Protein AF-A0A412WBT3-F1 (afdb_monomer_lite)

Organism: NCBI:txid28118

Secondary structure (DSSP, 8-state):
----HHHHHHHHHHHHHHHH-TT----HHHHHHHHHHH--HHHHHHHHHHHHHHHHHHHHHHHSS--SHHHHHHHHHHHHTTSS-HHHHHHHHHHHHHHHHTTTTT-HHHHHHHHHHHHHHHHHHS-TTSSS-S-SSGGG--SGGGS-HHHHHHHHHHSTTT-GGG--HHHHHHHHHHIIIIIHHHHTSSSPPP--------------PPPPGGGGHHHHSHHHHHHHHHHHHHHHHHHHHTT-SEEEEEEEEETTEEEEEEEEEETTEEEE--GGGHHHHHHHHHHHHHHHHHHHHHSGGG---SEEEEEEETT--EEEEEESS---HHHHHH--HHHHHHHHHHS---GGG--HHHHHHHHHTT---

InterPro domains:
  IPR025675 Immunity protein Imm5 [PF14423] (11-185)
  IPR036170 Immunity protein YezG-like superfamily [SSF160424] (229-365)

pLDDT: mean 89.28, std 10.77, range [38.59, 98.19]

Radius of gyration: 26.4 Å; chains: 1; bounding box: 68×40×77 Å

Foldseek 3Di:
DPCDPQLVVLLVVQLVCLVPDPLSARWLVSVVSNCVVVPQLLLVLLLLLVLLQVLVVLLCVLQPLDDLLLVLSVVLNCVSVVNDDLVVSLVSLVVQLVQLVLCCVLDVLNSLSSNSSSLSSCSSSDDPVQQRDPDPTPVVDPDLSSDHSLVSSLCSQQVCRVPVVSGDSVRSNVSSNCSSPPSSVVSPDPDDDDHPDRPPPPPPPFQDFDDDPLFCCCPVPPVSVVLVVVLLVLVLCVCVVVVFQKKKWKWFDFQHDIDIWIWTDDDNDTDTPDDVCVVVRVVNNVSVVVSQVVSCVVPLQLWGFRMWMWMQGNVSDIDIDTHRADCDPVNVVPDHLVSNLNSCVVRPHDPSNHGPVNVSSCVSVVHDD

Structure (mmCIF, N/CA/C/O backbone):
data_AF-A0A412WBT3-F1
#
_entry.id   AF-A0A412WBT3-F1
#
loop_
_atom_site.group_PDB
_atom_site.id
_atom_site.type_symbol
_atom_site.label_atom_id
_atom_site.label_alt_id
_atom_site.label_comp_id
_atom_site.label_asym_id
_atom_site.label_entity_id
_atom_site.label_seq_id
_atom_site.pdbx_PDB_ins_code
_atom_site.Cartn_x
_atom_site.Cartn_y
_atom_site.Cartn_z
_atom_site.occupancy
_atom_site.B_iso_or_equiv
_atom_site.auth_seq_id
_atom_site.auth_comp_id
_atom_site.auth_asym_id
_atom_site.auth_atom_id
_atom_site.pdbx_PDB_model_num
ATOM 1 N N . MET A 1 1 ? -4.785 -10.253 35.0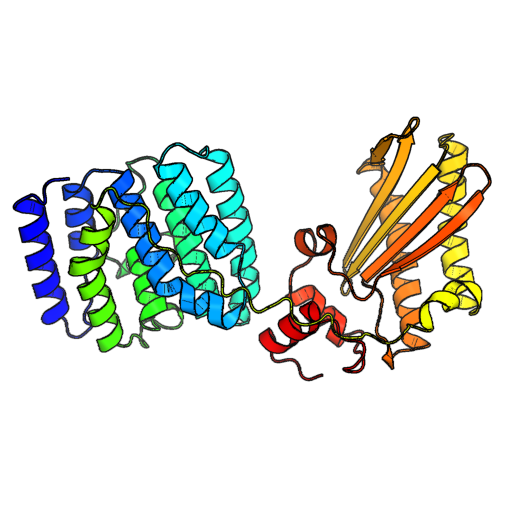36 1.00 51.06 1 MET A N 1
ATOM 2 C CA . MET A 1 1 ? -5.363 -9.089 35.744 1.00 51.06 1 MET A CA 1
ATOM 3 C C . MET A 1 1 ? -6.647 -9.510 36.468 1.00 51.06 1 MET A C 1
ATOM 5 O O . MET A 1 1 ? -7.425 -10.251 35.878 1.00 51.06 1 MET A O 1
ATOM 9 N N . LYS A 1 2 ? -6.876 -9.134 37.737 1.00 51.16 2 LYS A N 1
ATOM 10 C CA . LYS A 1 2 ? -8.198 -9.329 38.373 1.00 51.16 2 LYS A CA 1
ATOM 11 C C . LYS A 1 2 ? -9.086 -8.171 37.926 1.00 51.16 2 LYS A C 1
ATOM 13 O O . LYS A 1 2 ? -8.732 -7.034 38.210 1.00 51.16 2 LYS A O 1
ATOM 18 N N . TYR A 1 3 ? -10.204 -8.455 37.258 1.00 63.09 3 TYR A N 1
ATOM 19 C CA . TYR A 1 3 ? -11.282 -7.481 37.059 1.00 63.09 3 TYR A CA 1
ATOM 20 C C . TYR A 1 3 ? -11.620 -6.869 38.422 1.00 63.09 3 TYR A C 1
ATOM 22 O O . TYR A 1 3 ? -12.124 -7.564 39.307 1.00 63.09 3 TYR A O 1
ATOM 30 N N . THR A 1 4 ? -11.248 -5.610 38.633 1.00 77.50 4 THR A N 1
ATOM 31 C CA . THR A 1 4 ? -11.534 -4.919 39.888 1.00 77.50 4 THR A CA 1
ATOM 32 C C . THR A 1 4 ? -13.014 -4.545 39.917 1.00 77.50 4 THR A C 1
ATOM 34 O O . THR A 1 4 ? -13.662 -4.397 38.872 1.00 77.50 4 THR A O 1
ATOM 37 N N . GLU A 1 5 ? -13.576 -4.389 41.116 1.00 83.75 5 GLU A N 1
ATOM 38 C CA . GLU A 1 5 ? -14.938 -3.859 41.270 1.00 83.75 5 GLU A CA 1
ATOM 39 C C . GLU A 1 5 ? -15.074 -2.494 40.576 1.00 83.75 5 GLU A C 1
ATOM 41 O O . GLU A 1 5 ? -16.100 -2.219 39.958 1.00 83.75 5 GLU A O 1
ATOM 46 N N . THR A 1 6 ? -14.005 -1.688 40.576 1.00 89.75 6 THR A N 1
ATOM 47 C CA . THR A 1 6 ? -13.929 -0.399 39.877 1.00 89.75 6 THR A CA 1
ATOM 48 C C . THR A 1 6 ? -14.118 -0.537 38.366 1.00 89.75 6 THR A C 1
ATOM 50 O O . THR A 1 6 ? -15.011 0.104 37.818 1.00 89.75 6 THR A O 1
ATOM 53 N N . ILE A 1 7 ? -13.341 -1.397 37.690 1.00 91.00 7 ILE A N 1
ATOM 54 C CA . ILE A 1 7 ? -13.470 -1.613 36.235 1.00 91.00 7 ILE A CA 1
ATOM 55 C C . ILE A 1 7 ? -14.873 -2.136 35.899 1.00 91.00 7 ILE A C 1
ATOM 57 O O . ILE A 1 7 ? -15.512 -1.656 34.967 1.00 91.00 7 ILE A O 1
ATOM 61 N N . SER A 1 8 ? -15.392 -3.072 36.699 1.00 91.81 8 SER A N 1
ATOM 62 C CA . SER A 1 8 ? -16.731 -3.647 36.498 1.00 91.81 8 SER A CA 1
ATOM 63 C C . SER A 1 8 ? -17.845 -2.601 36.648 1.00 91.81 8 SER A C 1
ATOM 65 O O . SER A 1 8 ? -18.815 -2.602 35.886 1.00 91.81 8 SER A O 1
ATOM 67 N N . SER A 1 9 ? -17.695 -1.687 37.610 1.00 95.31 9 SER A N 1
ATOM 68 C CA . SER A 1 9 ? -18.607 -0.562 37.831 1.00 95.31 9 SER A CA 1
ATOM 69 C C . SER A 1 9 ? -18.577 0.427 36.662 1.00 95.31 9 SER A C 1
ATOM 71 O O . SER A 1 9 ? -19.630 0.800 36.145 1.00 95.31 9 SER A O 1
ATOM 73 N N . LEU A 1 10 ? -17.382 0.790 36.180 1.00 96.50 10 LEU A N 1
ATOM 74 C CA . LEU A 1 10 ? -17.215 1.680 35.026 1.00 96.50 10 LEU A CA 1
ATOM 75 C C . LEU A 1 10 ? -17.777 1.067 33.738 1.00 96.50 10 LEU A C 1
ATOM 77 O O . LEU A 1 10 ? -18.489 1.749 33.006 1.00 96.50 10 LEU A O 1
ATOM 81 N N . ILE A 1 11 ? -17.547 -0.227 33.501 1.00 95.81 11 ILE A N 1
ATOM 82 C CA . ILE A 1 11 ? -18.142 -0.955 32.372 1.00 95.81 11 ILE A CA 1
ATOM 83 C C . ILE A 1 11 ? -19.669 -0.947 32.468 1.00 95.81 11 ILE A C 1
ATOM 85 O O . ILE A 1 11 ? -20.342 -0.651 31.486 1.00 95.81 11 ILE A O 1
ATOM 89 N N . SER A 1 12 ? -20.231 -1.208 33.650 1.00 96.38 12 SER A N 1
ATOM 90 C CA . SER A 1 12 ? -21.687 -1.174 33.852 1.00 96.38 12 SER A CA 1
ATOM 91 C C . SER A 1 12 ? -22.263 0.221 33.599 1.00 96.38 12 SER A C 1
ATOM 93 O O . SER A 1 12 ? -23.324 0.350 32.987 1.00 96.38 12 SER A O 1
ATOM 95 N N . LYS A 1 13 ? -21.548 1.273 34.022 1.00 96.94 13 LYS A N 1
ATOM 96 C CA . LYS A 1 13 ? -21.898 2.665 33.724 1.00 96.94 13 LYS A CA 1
ATOM 97 C C . LYS A 1 13 ? -21.865 2.934 32.215 1.00 96.94 13 LYS A C 1
ATOM 99 O O . LYS A 1 13 ? -22.805 3.535 31.708 1.00 96.94 13 LYS A O 1
ATOM 104 N N . GLY A 1 14 ? -20.850 2.438 31.507 1.00 96.69 14 GLY A N 1
ATOM 105 C CA . GLY A 1 14 ? -20.708 2.627 30.059 1.00 96.69 14 GLY A CA 1
ATOM 106 C C . GLY A 1 14 ? -21.766 1.889 29.261 1.00 96.69 14 GLY A C 1
ATOM 107 O O . GLY A 1 14 ? -22.347 2.452 28.342 1.00 96.69 14 GLY A O 1
ATOM 108 N N . LEU A 1 15 ? -22.105 0.666 29.669 1.00 96.81 15 LEU A N 1
ATOM 109 C CA . LEU A 1 15 ? -23.205 -0.081 29.065 1.00 96.81 15 LEU A CA 1
ATOM 110 C C . LEU A 1 15 ? -24.527 0.656 29.270 1.00 96.81 15 LEU A C 1
ATOM 112 O O . LEU A 1 15 ? -25.357 0.692 28.368 1.00 96.81 15 LEU A O 1
ATOM 116 N N . ASN A 1 16 ? -24.736 1.252 30.443 1.00 96.44 16 ASN A N 1
ATOM 117 C CA . ASN A 1 16 ? -25.927 2.049 30.701 1.00 96.44 16 ASN A CA 1
ATOM 118 C C . ASN A 1 16 ? -25.986 3.284 29.781 1.00 96.44 16 ASN A C 1
ATOM 120 O O . ASN A 1 16 ? -27.012 3.509 29.145 1.00 96.44 16 ASN A O 1
ATOM 124 N N . GLU A 1 17 ? -24.880 4.021 29.658 1.00 95.88 17 GLU A N 1
ATOM 125 C CA . GLU A 1 17 ? -24.747 5.190 28.777 1.00 95.88 17 GLU A CA 1
ATOM 126 C C . GLU A 1 17 ? -25.030 4.842 27.312 1.00 95.88 17 GLU A C 1
ATOM 128 O O . GLU A 1 17 ? -25.949 5.395 26.713 1.00 95.88 17 GLU A O 1
ATOM 133 N N . VAL A 1 18 ? -24.334 3.842 26.770 1.00 95.56 18 VAL A N 1
ATOM 134 C CA . VAL A 1 18 ? -24.502 3.374 25.386 1.00 95.56 18 VAL A CA 1
ATOM 135 C C . VAL A 1 18 ? -25.933 2.902 25.122 1.00 95.56 18 VAL A C 1
ATOM 137 O O . VAL A 1 18 ? -26.485 3.126 24.048 1.00 95.56 18 VAL A O 1
ATOM 140 N N . ASN A 1 19 ? -26.570 2.234 26.088 1.00 91.88 19 ASN A N 1
ATOM 141 C CA . ASN A 1 19 ? -27.903 1.681 25.873 1.00 91.88 19 ASN A CA 1
ATOM 142 C C . ASN A 1 19 ? -29.037 2.710 25.949 1.00 91.88 19 ASN A C 1
ATOM 144 O O . ASN A 1 19 ? -30.086 2.437 25.360 1.00 91.88 19 ASN A O 1
ATOM 148 N N . HIS A 1 20 ? -28.818 3.848 26.614 1.00 91.69 20 HIS A N 1
ATOM 149 C CA . HIS A 1 20 ? -29.789 4.943 26.747 1.00 91.69 20 HIS A CA 1
ATOM 150 C C . HIS A 1 20 ? -29.434 6.187 25.919 1.00 91.69 20 HIS A C 1
ATOM 152 O O . HIS A 1 20 ? -30.215 7.133 25.897 1.00 91.69 20 HIS A O 1
ATOM 158 N N . SER A 1 21 ? -28.278 6.196 25.254 1.00 88.25 21 SER A N 1
ATOM 159 C CA . SER A 1 21 ? -27.905 7.202 24.261 1.00 88.25 21 SER A CA 1
ATOM 160 C C . SER A 1 21 ? -28.650 6.951 22.951 1.00 88.25 21 SER A C 1
ATOM 162 O O . SER A 1 21 ? -28.635 5.825 22.447 1.00 88.25 21 SER A O 1
ATOM 164 N N . ASP A 1 22 ? -29.244 7.999 22.375 1.00 84.94 22 ASP A N 1
ATOM 165 C CA . ASP A 1 22 ? -29.910 7.926 21.067 1.00 84.94 22 ASP A CA 1
ATOM 166 C C . ASP A 1 22 ? -28.931 7.486 19.966 1.00 84.94 22 ASP A C 1
ATOM 168 O O . ASP A 1 22 ? -29.283 6.666 19.125 1.00 84.94 22 ASP A O 1
ATOM 172 N N . LYS A 1 23 ? -27.672 7.945 20.043 1.00 86.69 23 LYS A N 1
ATOM 173 C CA . LYS A 1 23 ? -26.601 7.608 19.088 1.00 86.69 23 LYS A CA 1
ATOM 174 C C . LYS A 1 23 ? -25.804 6.352 19.453 1.00 86.69 23 LYS A C 1
ATOM 176 O O . LYS A 1 23 ? -24.868 5.981 18.749 1.00 86.69 23 LYS A O 1
ATOM 181 N N . GLY A 1 24 ? -26.085 5.729 20.601 1.00 88.69 24 GLY A N 1
ATOM 182 C CA . GLY A 1 24 ? -25.332 4.566 21.082 1.00 88.69 24 GLY A CA 1
ATOM 183 C C . GLY A 1 24 ? -23.847 4.827 21.377 1.00 88.69 24 GLY A C 1
ATOM 184 O O . GLY A 1 24 ? -23.056 3.889 21.343 1.00 88.69 24 GLY A O 1
ATOM 185 N N . HIS A 1 25 ? -23.458 6.080 21.625 1.00 92.31 25 HIS A N 1
ATOM 186 C CA . HIS A 1 25 ? -22.065 6.500 21.808 1.00 92.31 25 HIS A CA 1
ATOM 187 C C . HIS A 1 25 ? -21.561 6.276 23.247 1.00 92.31 25 HIS A C 1
ATOM 189 O O . HIS A 1 25 ? -22.334 6.376 24.202 1.00 92.31 25 HIS A O 1
ATOM 195 N N . LEU A 1 26 ? -20.261 5.991 23.388 1.00 95.25 26 LEU A N 1
ATOM 196 C CA . LEU A 1 26 ? -19.549 5.915 24.664 1.00 95.25 26 LEU A CA 1
ATOM 197 C C . LEU A 1 26 ? -18.584 7.099 24.792 1.00 95.25 26 LEU A C 1
ATOM 199 O O . LEU A 1 26 ? -17.586 7.164 24.075 1.00 95.25 26 LEU A O 1
ATOM 203 N N . SER A 1 27 ? -18.851 7.988 25.742 1.00 92.88 27 SER A N 1
ATOM 204 C CA . SER A 1 27 ? -18.116 9.243 25.890 1.00 92.88 27 SER A CA 1
ATOM 205 C C . SER A 1 27 ? -16.632 9.072 26.233 1.00 92.88 27 SER A C 1
ATOM 207 O O . SER A 1 27 ? -16.232 8.191 27.006 1.00 92.88 27 SER A O 1
ATOM 209 N N . LEU A 1 28 ? -15.812 9.982 25.703 1.00 91.12 28 LEU A N 1
ATOM 210 C CA . LEU A 1 28 ? -14.381 10.096 25.994 1.00 91.12 28 LEU A CA 1
ATOM 211 C C . LEU A 1 28 ? -14.034 10.061 27.498 1.00 91.12 28 LEU A C 1
ATOM 213 O O . LEU A 1 28 ? -13.174 9.255 27.874 1.00 91.12 28 LEU A O 1
ATOM 217 N N . PRO A 1 29 ? -14.713 10.805 28.404 1.00 91.19 29 PRO A N 1
ATOM 218 C CA . PRO A 1 29 ? -14.411 10.747 29.836 1.00 91.19 29 PRO A CA 1
ATOM 219 C C . PRO A 1 29 ? -14.570 9.347 30.431 1.00 91.19 29 PRO A C 1
ATOM 221 O O . PRO A 1 29 ? -13.789 8.939 31.293 1.00 91.19 29 PRO A O 1
ATOM 224 N N . LEU A 1 30 ? -15.569 8.582 29.979 1.00 93.56 30 LEU A N 1
ATOM 225 C CA . LEU A 1 30 ? -15.789 7.240 30.498 1.00 93.56 30 LEU A CA 1
ATOM 226 C C . LEU A 1 30 ? -14.788 6.235 29.926 1.00 93.56 30 LEU A C 1
ATOM 228 O O . LEU A 1 30 ? -14.306 5.377 30.667 1.00 93.56 30 LEU A O 1
ATOM 232 N N . ARG A 1 31 ? -14.420 6.374 28.647 1.00 93.69 31 ARG A N 1
ATOM 233 C CA . ARG A 1 31 ? -13.350 5.577 28.025 1.00 93.69 31 ARG A CA 1
ATOM 234 C C . ARG A 1 31 ? -12.028 5.784 28.758 1.00 93.69 31 ARG A C 1
ATOM 236 O O . ARG A 1 31 ? -11.413 4.804 29.177 1.00 93.69 31 ARG A O 1
ATOM 243 N N . ARG A 1 32 ? -11.664 7.034 29.049 1.00 89.31 32 ARG A N 1
ATOM 244 C CA . ARG A 1 32 ? -10.474 7.374 29.844 1.00 89.31 32 ARG A CA 1
ATOM 245 C C . ARG A 1 32 ? -10.520 6.805 31.251 1.00 89.31 32 ARG A C 1
ATOM 247 O O . ARG A 1 32 ? -9.563 6.163 31.667 1.00 89.31 32 ARG A O 1
ATOM 254 N N . ALA A 1 33 ? -11.636 6.971 31.961 1.00 91.88 33 ALA A N 1
ATOM 255 C CA . ALA A 1 33 ? -11.779 6.429 33.310 1.00 91.88 33 ALA A CA 1
ATOM 256 C C . ALA A 1 33 ? -11.575 4.903 33.340 1.00 91.88 33 ALA A C 1
ATOM 258 O O . ALA A 1 33 ? -10.981 4.375 34.280 1.00 91.88 33 ALA A O 1
ATOM 259 N N . ILE A 1 34 ? -12.038 4.188 32.307 1.00 93.25 34 ILE A N 1
ATOM 260 C CA . ILE A 1 34 ? -11.815 2.745 32.161 1.00 93.25 34 ILE A CA 1
ATOM 261 C C . ILE A 1 34 ? -10.326 2.440 31.950 1.00 93.25 34 ILE A C 1
ATOM 263 O O . ILE A 1 34 ? -9.785 1.602 32.670 1.00 93.25 34 ILE A O 1
ATOM 267 N N . LEU A 1 35 ? -9.657 3.113 31.007 1.00 91.81 35 LEU A N 1
ATOM 268 C CA . LEU A 1 35 ? -8.234 2.886 30.715 1.00 91.81 35 LEU A CA 1
ATOM 269 C C . LEU A 1 35 ? -7.339 3.230 31.920 1.00 91.81 35 LEU A C 1
ATOM 271 O O . LEU A 1 35 ? -6.469 2.442 32.285 1.00 91.81 35 LEU A O 1
ATOM 275 N N . GLN A 1 36 ? -7.626 4.334 32.614 1.00 90.12 36 GLN A N 1
ATOM 276 C CA . GLN A 1 36 ? -6.966 4.725 33.866 1.00 90.12 36 GLN A CA 1
ATOM 277 C C . GLN A 1 36 ? -7.193 3.709 34.992 1.00 90.12 36 GLN A C 1
ATOM 279 O O . GLN A 1 36 ? -6.308 3.482 35.809 1.00 90.12 36 GLN A O 1
ATOM 284 N N . ALA A 1 37 ? -8.371 3.084 35.064 1.00 91.88 37 ALA A N 1
ATOM 285 C CA . ALA A 1 37 ? -8.633 2.034 36.047 1.00 91.88 37 ALA A CA 1
ATOM 286 C C . ALA A 1 37 ? -7.925 0.709 35.707 1.00 91.88 37 ALA A C 1
ATOM 288 O O . ALA A 1 37 ? -7.667 -0.085 36.614 1.00 91.88 37 ALA A O 1
ATOM 289 N N . ILE A 1 38 ? -7.636 0.460 34.425 1.00 91.25 38 ILE A N 1
ATOM 290 C CA . ILE A 1 38 ? -6.848 -0.688 33.955 1.00 91.25 38 ILE A CA 1
ATOM 291 C C . ILE A 1 38 ? -5.368 -0.490 34.297 1.00 91.25 38 ILE A C 1
ATOM 293 O O . ILE A 1 38 ? -4.780 -1.385 34.899 1.00 91.25 38 ILE A O 1
ATOM 297 N N . ASN A 1 39 ? -4.802 0.676 33.960 1.00 88.75 39 ASN A N 1
ATOM 298 C CA . ASN A 1 39 ? -3.427 1.086 34.276 1.00 88.75 39 ASN A CA 1
ATOM 299 C C . ASN A 1 39 ? -2.358 0.005 34.004 1.00 88.75 39 ASN A C 1
ATOM 301 O O . ASN A 1 39 ? -1.473 -0.239 34.826 1.00 88.75 39 ASN A O 1
ATOM 305 N N . ASP A 1 40 ? -2.484 -0.682 32.870 1.00 89.75 40 ASP A N 1
ATOM 306 C CA . ASP A 1 40 ? -1.566 -1.724 32.412 1.00 89.75 40 ASP A CA 1
ATOM 307 C C . ASP A 1 40 ? -1.301 -1.495 30.912 1.00 89.75 40 ASP A C 1
ATOM 309 O O . ASP A 1 40 ? -2.200 -1.752 30.100 1.00 89.75 40 ASP A O 1
ATOM 313 N N . PRO A 1 41 ? -0.103 -1.005 30.526 1.00 89.25 41 PRO A N 1
ATOM 314 C CA . PRO A 1 41 ? 0.218 -0.675 29.136 1.00 89.25 41 PRO A CA 1
ATOM 315 C C . PRO A 1 41 ? 0.042 -1.847 28.166 1.00 89.25 41 PRO A C 1
ATOM 317 O O . PRO A 1 41 ? -0.408 -1.655 27.037 1.00 89.25 41 PRO A O 1
ATOM 320 N N . LEU A 1 42 ? 0.323 -3.080 28.606 1.00 91.25 42 LEU A N 1
ATOM 321 C CA . LEU A 1 42 ? 0.122 -4.272 27.781 1.00 91.25 42 LEU A CA 1
ATOM 322 C C . LEU A 1 42 ? -1.366 -4.479 27.482 1.00 91.25 42 LEU A C 1
ATOM 324 O O . LEU A 1 42 ? -1.736 -4.795 26.351 1.00 91.25 42 LEU A O 1
ATOM 328 N N . VAL A 1 43 ? -2.229 -4.312 28.486 1.00 92.38 43 VAL A N 1
ATOM 329 C CA . VAL A 1 43 ? -3.679 -4.480 28.318 1.00 92.38 43 VAL A CA 1
ATOM 330 C C . VAL A 1 43 ? -4.265 -3.346 27.484 1.00 92.38 43 VAL A C 1
ATOM 332 O O . VAL A 1 43 ? -5.063 -3.616 26.590 1.00 92.38 43 VAL A O 1
ATOM 335 N N . ILE A 1 44 ? -3.847 -2.103 27.726 1.00 92.44 44 ILE A N 1
ATOM 336 C CA . ILE A 1 44 ? -4.289 -0.932 26.957 1.00 92.44 44 ILE A CA 1
ATOM 337 C C . ILE A 1 44 ? -3.887 -1.080 25.484 1.00 92.44 44 ILE A C 1
ATOM 339 O O . ILE A 1 44 ? -4.750 -1.021 24.611 1.00 92.44 44 ILE A O 1
ATOM 343 N N . GLY A 1 45 ? -2.625 -1.408 25.193 1.00 93.06 45 GLY A N 1
ATOM 344 C CA . GLY A 1 45 ? -2.178 -1.643 23.818 1.00 93.06 45 GLY A CA 1
ATOM 345 C C . GLY A 1 45 ? -2.911 -2.809 23.142 1.00 93.06 45 GLY A C 1
ATOM 346 O O . GLY A 1 45 ? -3.237 -2.751 21.957 1.00 93.06 45 GLY A O 1
ATOM 347 N N . ARG A 1 46 ? -3.261 -3.863 23.892 1.00 94.62 46 ARG A N 1
ATOM 348 C CA . ARG A 1 46 ? -4.086 -4.969 23.375 1.00 94.62 46 ARG A CA 1
ATOM 349 C C . ARG A 1 46 ? -5.525 -4.559 23.069 1.00 94.62 46 ARG A C 1
ATOM 351 O O . ARG A 1 46 ? -6.098 -5.109 22.130 1.00 94.62 46 ARG A O 1
ATOM 358 N N . ILE A 1 47 ? -6.102 -3.611 23.809 1.00 95.62 47 ILE A N 1
ATOM 359 C CA . ILE A 1 47 ? -7.401 -3.012 23.468 1.00 95.62 47 ILE A CA 1
ATOM 360 C C . ILE A 1 47 ? -7.293 -2.295 22.116 1.00 95.62 47 ILE A C 1
ATOM 362 O O . ILE A 1 47 ? -8.106 -2.573 21.234 1.00 95.62 47 ILE A O 1
ATOM 366 N N . SER A 1 48 ? -6.259 -1.473 21.904 1.00 95.88 48 SER A N 1
ATOM 367 C CA . SER A 1 48 ? -6.029 -0.799 20.615 1.00 95.88 48 SER A CA 1
ATOM 368 C C . SER A 1 48 ? -5.854 -1.803 19.463 1.00 95.88 48 SER A C 1
ATOM 370 O O . SER A 1 48 ? -6.492 -1.670 18.418 1.00 95.88 48 SER A O 1
ATOM 372 N N . ILE A 1 49 ? -5.096 -2.889 19.671 1.00 96.75 49 ILE A N 1
ATOM 373 C CA . ILE A 1 49 ? -4.958 -3.978 18.684 1.00 96.75 49 ILE A CA 1
ATOM 374 C C . ILE A 1 49 ? -6.308 -4.633 18.360 1.00 96.75 49 ILE A C 1
ATOM 376 O O . ILE A 1 49 ? -6.594 -4.923 17.198 1.00 96.75 49 ILE A O 1
ATOM 380 N N . LEU A 1 50 ? -7.143 -4.900 19.364 1.00 97.44 50 LEU A N 1
ATOM 381 C CA . LEU A 1 50 ? -8.457 -5.509 19.153 1.00 97.44 50 LEU A CA 1
ATOM 382 C C . LEU A 1 50 ? -9.398 -4.576 18.386 1.00 97.44 50 LEU A C 1
ATOM 384 O O . LEU A 1 50 ? -10.142 -5.053 17.528 1.00 97.44 50 LEU A O 1
ATOM 388 N N . CYS A 1 51 ? -9.340 -3.268 18.641 1.00 97.94 51 CYS A N 1
ATOM 389 C CA . CYS A 1 51 ? -10.049 -2.262 17.852 1.00 97.94 51 CYS A CA 1
ATOM 390 C C . CYS A 1 51 ? -9.597 -2.286 16.382 1.00 97.94 51 CYS A C 1
ATOM 392 O O . CYS A 1 51 ? -10.446 -2.365 15.494 1.00 97.94 51 CYS A O 1
ATOM 394 N N . ALA A 1 52 ? -8.287 -2.349 16.113 1.00 97.94 52 ALA A N 1
ATOM 395 C CA . ALA A 1 52 ? -7.761 -2.519 14.756 1.00 97.94 52 ALA A CA 1
ATOM 396 C C . ALA A 1 52 ? -8.240 -3.825 14.100 1.00 97.94 52 ALA A C 1
ATOM 398 O O . ALA A 1 52 ? -8.704 -3.825 12.962 1.00 97.94 52 ALA A O 1
ATOM 399 N N . LEU A 1 53 ? -8.222 -4.945 14.829 1.00 97.31 53 LEU A N 1
ATOM 400 C CA . LEU A 1 53 ? -8.716 -6.233 14.332 1.00 97.31 53 LEU A CA 1
ATOM 401 C C . LEU A 1 53 ? -10.225 -6.237 14.049 1.00 97.31 53 LEU A C 1
ATOM 403 O O . LEU A 1 53 ? -10.665 -6.952 13.148 1.00 97.31 53 LEU A O 1
ATOM 407 N N . LYS A 1 54 ? -11.021 -5.455 14.789 1.00 97.50 54 LYS A N 1
ATOM 408 C CA . LYS A 1 54 ? -12.473 -5.337 14.582 1.00 97.50 54 LYS A CA 1
ATOM 409 C C . LYS A 1 54 ? -12.803 -4.707 13.227 1.00 97.50 54 LYS A C 1
ATOM 411 O O . LYS A 1 54 ? -13.780 -5.124 12.606 1.00 97.50 54 LYS A O 1
ATOM 416 N N . VAL A 1 55 ? -11.992 -3.753 12.765 1.00 97.38 55 VAL A N 1
ATOM 417 C CA . VAL A 1 55 ? -12.195 -3.045 11.486 1.00 97.38 55 VAL A CA 1
ATOM 418 C C . VAL A 1 55 ? -11.318 -3.560 10.342 1.00 97.38 55 VAL A C 1
ATOM 420 O O . VAL A 1 55 ? -11.648 -3.333 9.182 1.00 97.38 55 VAL A O 1
ATOM 423 N N . TYR A 1 56 ? -10.272 -4.339 10.634 1.00 96.31 56 TYR A N 1
ATOM 424 C CA . TYR A 1 56 ? -9.388 -4.956 9.638 1.00 96.31 56 TYR A CA 1
ATOM 425 C C . TYR A 1 56 ? -10.102 -5.667 8.469 1.00 96.31 56 TYR A C 1
ATOM 427 O O . TYR A 1 56 ? -9.624 -5.555 7.338 1.00 96.31 56 TYR A O 1
ATOM 435 N N . PRO A 1 57 ? -11.238 -6.377 8.658 1.00 94.12 57 PRO A N 1
ATOM 436 C CA . PRO A 1 57 ? -11.955 -6.983 7.538 1.00 94.12 57 PRO A CA 1
ATOM 437 C C . PRO A 1 57 ? -12.346 -5.996 6.432 1.00 94.12 57 PRO A C 1
ATOM 439 O O . PRO A 1 57 ? -12.350 -6.399 5.275 1.00 94.12 57 PRO A O 1
ATOM 442 N N . ILE A 1 58 ? -12.612 -4.726 6.764 1.00 93.25 58 ILE A N 1
ATOM 443 C CA . ILE A 1 58 ? -12.938 -3.670 5.791 1.00 93.25 58 ILE A CA 1
ATOM 444 C C . ILE A 1 58 ? -11.727 -3.408 4.887 1.00 93.25 58 ILE A C 1
ATOM 446 O O . ILE A 1 58 ? -11.843 -3.460 3.662 1.00 93.25 58 ILE A O 1
ATOM 450 N N . TRP A 1 59 ? -10.543 -3.222 5.484 1.00 92.75 59 TRP A N 1
ATOM 451 C CA . TRP A 1 59 ? -9.291 -3.086 4.737 1.00 92.75 59 TRP A CA 1
ATOM 452 C C . TRP A 1 59 ? -9.010 -4.321 3.877 1.00 92.75 59 TRP A C 1
ATOM 454 O O . TRP A 1 59 ? -8.738 -4.212 2.685 1.00 92.75 59 TRP A O 1
ATOM 464 N N . ASN A 1 60 ? -9.108 -5.518 4.456 1.00 89.31 60 ASN A N 1
ATOM 465 C CA . ASN A 1 60 ? -8.773 -6.746 3.743 1.00 89.31 60 ASN A CA 1
ATOM 466 C C . ASN A 1 60 ? -9.773 -7.082 2.620 1.00 89.31 60 ASN A C 1
ATOM 468 O O . ASN A 1 60 ? -9.395 -7.710 1.632 1.00 89.31 60 ASN A O 1
ATOM 472 N N . GLU A 1 61 ? -11.037 -6.671 2.735 1.00 87.50 61 GLU A N 1
ATOM 473 C CA . GLU A 1 61 ? -12.012 -6.791 1.649 1.00 87.50 61 GLU A CA 1
ATOM 474 C C . GLU A 1 61 ? -11.654 -5.881 0.464 1.00 87.50 61 GLU A C 1
ATOM 476 O O . GLU A 1 61 ? -11.716 -6.322 -0.692 1.00 87.50 61 GLU A O 1
ATOM 481 N N . PHE A 1 62 ? -11.223 -4.650 0.758 1.00 85.06 62 PHE A N 1
ATOM 482 C CA . PHE A 1 62 ? -10.784 -3.670 -0.232 1.00 85.06 62 PHE A CA 1
ATOM 483 C C . PHE A 1 62 ? -9.449 -4.057 -0.885 1.00 85.06 62 PHE A C 1
ATOM 485 O O . PHE A 1 62 ? -9.370 -4.215 -2.107 1.00 85.06 62 PHE A O 1
ATOM 492 N N . PHE A 1 63 ? -8.402 -4.255 -0.080 1.00 79.00 63 PHE A N 1
ATOM 493 C CA . PHE A 1 63 ? -7.044 -4.483 -0.565 1.00 79.00 63 PHE A CA 1
ATOM 494 C C . PHE A 1 63 ? -6.858 -5.894 -1.134 1.00 79.00 63 PHE A C 1
ATOM 496 O O . PHE A 1 63 ? -6.255 -6.045 -2.196 1.00 79.00 63 PHE A O 1
ATOM 503 N N . LYS A 1 64 ? -7.481 -6.898 -0.500 1.00 75.69 64 LYS A N 1
ATOM 504 C CA . LYS A 1 64 ? -7.352 -8.344 -0.758 1.00 75.69 64 LYS A CA 1
ATOM 505 C C . LYS A 1 64 ? -5.942 -8.884 -0.532 1.00 75.69 64 LYS A C 1
ATOM 507 O O . LYS A 1 64 ? -4.979 -8.419 -1.127 1.00 75.69 64 LYS A O 1
ATOM 512 N N . ASP A 1 65 ? -5.864 -9.943 0.274 1.00 72.06 65 ASP A N 1
ATOM 513 C CA . ASP A 1 65 ? -4.621 -10.655 0.600 1.00 72.06 65 ASP A CA 1
ATOM 514 C C . ASP A 1 65 ? -3.552 -9.728 1.216 1.00 72.06 65 ASP A C 1
ATOM 516 O O . ASP A 1 65 ? -2.357 -9.870 0.955 1.00 72.06 65 ASP A O 1
ATOM 520 N N . ASP A 1 66 ? -3.996 -8.778 2.047 1.00 80.50 66 ASP A N 1
ATOM 521 C CA . ASP A 1 66 ? -3.113 -7.872 2.774 1.00 80.50 66 ASP A CA 1
ATOM 522 C C . ASP A 1 66 ? -2.138 -8.645 3.675 1.00 80.50 66 ASP A C 1
ATOM 524 O O . ASP A 1 66 ? -2.518 -9.536 4.443 1.00 80.50 66 ASP A O 1
ATOM 528 N N . THR A 1 67 ? -0.865 -8.267 3.597 1.00 82.81 67 THR A N 1
ATOM 529 C CA . THR A 1 67 ? 0.190 -8.764 4.486 1.00 82.81 67 THR A CA 1
ATOM 530 C C . THR A 1 67 ? 0.812 -7.666 5.336 1.00 82.81 67 THR A C 1
ATOM 532 O O . THR A 1 67 ? 1.470 -7.982 6.326 1.00 82.81 67 THR A O 1
ATOM 535 N N . GLU A 1 68 ? 0.625 -6.405 4.953 1.00 89.19 68 GLU A N 1
ATOM 536 C CA . GLU A 1 68 ? 1.334 -5.260 5.517 1.00 89.19 68 GLU A CA 1
ATOM 537 C C . GLU A 1 68 ? 0.606 -4.731 6.750 1.00 89.19 68 GLU A C 1
ATOM 539 O O . GLU A 1 68 ? 1.171 -4.763 7.844 1.00 89.19 68 GLU A O 1
ATOM 544 N N . ILE A 1 69 ? -0.680 -4.384 6.627 1.00 95.19 69 ILE A N 1
ATOM 545 C CA . ILE A 1 69 ? -1.474 -3.872 7.753 1.00 95.19 69 ILE A CA 1
ATOM 546 C C . ILE A 1 69 ? -1.658 -4.953 8.820 1.00 95.19 69 ILE A C 1
ATOM 548 O O . ILE A 1 69 ? -1.392 -4.720 9.999 1.00 95.19 69 ILE A O 1
ATOM 552 N N . ILE A 1 70 ? -2.010 -6.186 8.440 1.00 94.94 70 ILE A N 1
ATOM 553 C CA . ILE A 1 70 ? -2.055 -7.297 9.406 1.00 94.94 70 ILE A CA 1
ATOM 554 C C . ILE A 1 70 ? -0.678 -7.631 9.987 1.00 94.94 70 ILE A C 1
ATOM 556 O O . ILE A 1 70 ? -0.582 -8.141 11.107 1.00 94.94 70 ILE A O 1
ATOM 560 N N . GLY A 1 71 ? 0.386 -7.374 9.223 1.00 94.00 71 GLY A N 1
ATOM 561 C CA . GLY A 1 71 ? 1.768 -7.486 9.668 1.00 94.00 71 GLY A CA 1
ATOM 562 C C . GLY A 1 71 ? 2.071 -6.497 10.788 1.00 94.00 71 GLY A C 1
ATOM 563 O O . GLY A 1 71 ? 2.596 -6.916 11.821 1.00 94.00 71 GLY A O 1
ATOM 564 N N . LEU A 1 72 ? 1.654 -5.236 10.632 1.00 96.88 72 LEU A N 1
ATOM 565 C CA . LEU A 1 72 ? 1.777 -4.193 11.648 1.00 96.88 72 LEU A CA 1
ATOM 566 C C . LEU A 1 72 ? 1.027 -4.564 12.923 1.00 96.88 72 LEU A C 1
ATOM 568 O O . LEU A 1 72 ? 1.646 -4.608 13.977 1.00 96.88 72 LEU A O 1
ATOM 572 N N . ILE A 1 73 ? -0.248 -4.958 12.828 1.00 97.00 73 ILE A N 1
ATOM 573 C CA . ILE A 1 73 ? -1.053 -5.368 13.996 1.00 97.00 73 ILE A CA 1
ATOM 574 C C . ILE A 1 73 ? -0.355 -6.500 14.782 1.00 97.00 73 ILE A C 1
ATOM 576 O O . ILE A 1 73 ? -0.323 -6.505 16.016 1.00 97.00 73 ILE A O 1
ATOM 580 N N . LYS A 1 74 ? 0.234 -7.476 14.077 1.00 95.25 74 LYS A N 1
ATOM 581 C CA . LYS A 1 74 ? 1.022 -8.556 14.700 1.00 95.25 74 LYS A CA 1
ATOM 582 C C . LYS A 1 74 ? 2.325 -8.043 15.309 1.00 95.25 74 LYS A C 1
ATOM 584 O O . LYS A 1 74 ? 2.745 -8.551 16.347 1.00 95.25 74 LYS A O 1
ATOM 589 N N . ASN A 1 75 ? 2.988 -7.088 14.662 1.00 94.81 75 ASN A N 1
ATOM 590 C CA . ASN A 1 75 ? 4.221 -6.499 15.170 1.00 94.81 75 ASN A CA 1
ATOM 591 C C . ASN A 1 75 ? 3.973 -5.655 16.428 1.00 94.81 75 ASN A C 1
ATOM 593 O O . ASN A 1 75 ? 4.761 -5.730 17.366 1.00 94.81 75 ASN A O 1
ATOM 597 N N . THR A 1 76 ? 2.838 -4.960 16.507 1.00 96.12 76 THR A N 1
ATOM 598 C CA . THR A 1 76 ? 2.409 -4.231 17.704 1.00 96.12 76 THR A CA 1
ATOM 599 C C . THR A 1 76 ? 2.262 -5.167 18.907 1.00 96.12 76 THR A C 1
ATOM 601 O O . THR A 1 76 ? 2.793 -4.870 19.974 1.00 96.12 76 THR A O 1
ATOM 604 N N . GLU A 1 77 ? 1.639 -6.350 18.757 1.00 95.00 77 GLU A N 1
ATOM 605 C CA . GLU A 1 77 ? 1.579 -7.321 19.871 1.00 95.00 77 GLU A CA 1
ATOM 606 C C . GLU A 1 77 ? 2.980 -7.818 20.260 1.00 95.00 77 GLU A C 1
ATOM 608 O O . GLU A 1 77 ? 3.289 -7.929 21.446 1.00 95.00 77 GLU A O 1
ATOM 613 N N . LYS A 1 78 ? 3.855 -8.094 19.284 1.00 94.44 78 LYS A N 1
ATOM 614 C CA . LYS A 1 78 ? 5.241 -8.502 19.565 1.00 94.44 78 LYS A CA 1
ATOM 615 C C . LYS A 1 78 ? 5.994 -7.444 20.364 1.00 94.44 78 LYS A C 1
ATOM 617 O O . LYS A 1 78 ? 6.670 -7.807 21.324 1.00 94.44 78 LYS A O 1
ATOM 622 N N . PHE A 1 79 ? 5.860 -6.172 19.998 1.00 95.19 79 PHE A N 1
ATOM 623 C CA . PHE A 1 79 ? 6.444 -5.057 20.735 1.00 95.19 79 PHE A CA 1
ATOM 624 C C . PHE A 1 79 ? 5.933 -5.012 22.182 1.00 95.19 79 PHE A C 1
ATOM 626 O O . PHE A 1 79 ? 6.743 -5.029 23.107 1.00 95.19 79 PHE A O 1
ATOM 633 N N . LEU A 1 80 ? 4.612 -5.078 22.393 1.00 92.62 80 LEU A N 1
ATOM 634 C CA . LEU A 1 80 ? 4.015 -5.103 23.737 1.00 92.62 80 LEU A CA 1
ATOM 635 C C . LEU A 1 80 ? 4.501 -6.295 24.584 1.00 92.62 80 LEU A C 1
ATOM 637 O O . LEU A 1 80 ? 4.570 -6.214 25.808 1.00 92.62 80 LEU A O 1
ATOM 641 N N . LEU A 1 81 ? 4.862 -7.408 23.939 1.00 92.19 81 LEU A N 1
ATOM 642 C CA . LEU A 1 81 ? 5.438 -8.598 24.573 1.00 92.19 81 LEU A CA 1
ATOM 643 C C . LEU A 1 81 ? 6.977 -8.566 24.682 1.00 92.19 81 LEU A C 1
ATOM 645 O O . LEU A 1 81 ? 7.575 -9.579 25.057 1.00 92.19 81 LEU A O 1
ATOM 649 N N . GLY A 1 82 ? 7.628 -7.451 24.339 1.00 91.44 82 GLY A N 1
ATOM 650 C CA . GLY A 1 82 ? 9.080 -7.264 24.417 1.00 91.44 82 GLY A CA 1
ATOM 651 C C . GLY A 1 82 ? 9.891 -8.037 23.369 1.00 91.44 82 GLY A C 1
ATOM 652 O O . GLY A 1 82 ? 11.051 -8.362 23.613 1.00 91.44 82 GLY A O 1
ATOM 653 N N . GLN A 1 83 ? 9.285 -8.390 22.231 1.00 91.88 83 GLN A N 1
ATOM 654 C CA . GLN A 1 83 ? 9.905 -9.189 21.158 1.00 91.88 83 GLN A CA 1
ATOM 655 C C . GLN A 1 83 ? 10.405 -8.354 19.967 1.00 91.88 83 GLN A C 1
ATOM 657 O O . GLN A 1 83 ? 11.129 -8.892 19.132 1.00 91.88 83 GLN A O 1
ATOM 662 N N . THR A 1 84 ? 10.032 -7.076 19.901 1.00 90.75 84 THR A N 1
ATOM 663 C CA . THR A 1 84 ? 10.453 -6.090 18.890 1.00 90.75 84 THR A CA 1
ATOM 664 C C . THR A 1 84 ? 10.798 -4.783 19.615 1.00 90.75 84 THR A C 1
ATOM 666 O O . THR A 1 84 ? 10.271 -4.550 20.705 1.00 90.75 84 THR A O 1
ATOM 669 N N . ASP A 1 85 ? 11.666 -3.934 19.057 1.00 92.19 85 ASP A N 1
ATOM 670 C CA . ASP A 1 85 ? 11.970 -2.618 19.635 1.00 92.19 85 ASP A CA 1
ATOM 671 C C . ASP A 1 85 ? 11.057 -1.487 19.118 1.00 92.19 85 ASP A C 1
ATOM 673 O O . ASP A 1 85 ? 10.389 -1.605 18.089 1.00 92.19 85 ASP A O 1
ATOM 677 N N . LYS A 1 86 ? 11.016 -0.376 19.869 1.00 92.50 86 LYS A N 1
ATOM 678 C CA . LYS A 1 86 ? 10.143 0.783 19.608 1.00 92.50 86 LYS A CA 1
ATOM 679 C C . LYS A 1 86 ? 10.448 1.452 18.265 1.00 92.50 86 LYS A C 1
ATOM 681 O O . LYS A 1 86 ? 9.518 1.859 17.579 1.00 92.50 86 LYS A O 1
ATOM 686 N N . ASN A 1 87 ? 11.719 1.549 17.870 1.00 91.25 87 ASN A N 1
ATOM 687 C CA . ASN A 1 87 ? 12.092 2.235 16.631 1.00 91.25 87 ASN A CA 1
ATOM 688 C C . ASN A 1 87 ? 11.644 1.432 15.410 1.00 91.25 87 ASN A C 1
ATOM 690 O O . ASN A 1 87 ? 11.138 2.010 14.452 1.00 91.25 87 ASN A O 1
ATOM 694 N N . GLU A 1 88 ? 11.789 0.105 15.455 1.00 91.62 88 GLU A N 1
ATOM 695 C CA . GLU A 1 88 ? 11.282 -0.773 14.401 1.00 91.62 88 GLU A CA 1
ATOM 696 C C . GLU A 1 88 ? 9.749 -0.700 14.291 1.00 91.62 88 GLU A C 1
ATOM 698 O O . GLU A 1 88 ? 9.218 -0.628 13.182 1.00 91.62 88 GLU A O 1
ATOM 703 N N . LEU A 1 89 ? 9.020 -0.689 15.416 1.00 95.00 89 LEU A N 1
ATOM 704 C CA . LEU A 1 89 ? 7.559 -0.549 15.400 1.00 95.00 89 LEU A CA 1
ATOM 705 C C . LEU A 1 89 ? 7.125 0.776 14.760 1.00 95.00 89 LEU A C 1
ATOM 707 O O . LEU A 1 89 ? 6.320 0.764 13.831 1.00 95.00 89 LEU A O 1
ATOM 711 N N . LEU A 1 90 ? 7.670 1.896 15.243 1.00 94.12 90 LEU A N 1
ATOM 712 C CA . LEU A 1 90 ? 7.272 3.231 14.798 1.00 94.12 90 LEU A CA 1
ATOM 713 C C . LEU A 1 90 ? 7.670 3.487 13.342 1.00 94.12 90 LEU A C 1
ATOM 715 O O . LEU A 1 90 ? 6.854 3.979 12.577 1.00 94.12 90 LEU A O 1
ATOM 719 N N . SER A 1 91 ? 8.854 3.041 12.909 1.00 91.06 91 SER A N 1
ATOM 720 C CA . SER A 1 91 ? 9.257 3.166 11.502 1.00 91.06 91 SER A CA 1
ATOM 721 C C . SER A 1 91 ? 8.332 2.399 10.552 1.00 91.06 91 SER A C 1
ATOM 723 O O . SER A 1 91 ? 8.118 2.841 9.424 1.00 91.06 91 SER A O 1
ATOM 725 N N . ASN A 1 92 ? 7.808 1.245 10.977 1.00 91.62 92 ASN A N 1
ATOM 726 C CA . ASN A 1 92 ? 6.821 0.503 10.193 1.00 91.62 92 ASN A CA 1
ATOM 727 C C . ASN A 1 92 ? 5.454 1.199 10.208 1.00 91.62 92 ASN A C 1
ATOM 729 O O . ASN A 1 92 ? 4.777 1.204 9.184 1.00 91.62 92 ASN A O 1
ATOM 733 N N . ALA A 1 93 ? 5.054 1.780 11.342 1.00 95.00 93 ALA A N 1
ATOM 734 C CA . ALA A 1 93 ? 3.819 2.551 11.451 1.00 95.00 93 ALA A CA 1
ATOM 735 C C . ALA A 1 93 ? 3.851 3.783 10.531 1.00 95.00 93 ALA A C 1
ATOM 737 O O . ALA A 1 93 ? 2.947 3.929 9.718 1.00 95.00 93 ALA A O 1
ATOM 738 N N . ASP A 1 94 ? 4.931 4.571 10.559 1.00 92.56 94 ASP A N 1
ATOM 739 C CA . ASP A 1 94 ? 5.111 5.760 9.711 1.00 92.56 94 ASP A CA 1
ATOM 740 C C . ASP A 1 94 ? 5.039 5.417 8.219 1.00 92.56 94 ASP A C 1
ATOM 742 O O . ASP A 1 94 ? 4.396 6.106 7.428 1.00 92.56 94 ASP A O 1
ATOM 746 N N . HIS A 1 95 ? 5.682 4.316 7.816 1.00 90.19 95 HIS A N 1
ATOM 747 C CA . HIS A 1 95 ? 5.604 3.844 6.437 1.00 90.19 95 HIS A CA 1
ATOM 748 C C . HIS A 1 95 ? 4.170 3.464 6.047 1.00 90.19 95 HIS A C 1
ATOM 750 O O . HIS A 1 95 ? 3.719 3.786 4.944 1.00 90.19 95 HIS A O 1
ATOM 756 N N . LEU A 1 96 ? 3.460 2.781 6.947 1.00 93.56 96 LEU A N 1
ATOM 757 C CA . LEU A 1 96 ? 2.117 2.285 6.677 1.00 93.56 96 LEU A CA 1
ATOM 758 C C . LEU A 1 96 ? 1.033 3.358 6.786 1.00 93.56 96 LEU A C 1
ATOM 760 O O . LEU A 1 96 ? -0.014 3.204 6.160 1.00 93.56 96 LEU A O 1
ATOM 764 N N . ASP A 1 97 ? 1.299 4.453 7.493 1.00 93.69 97 ASP A N 1
ATOM 765 C CA . ASP A 1 97 ? 0.440 5.633 7.499 1.00 93.69 97 ASP A CA 1
ATOM 766 C C . ASP A 1 97 ? 0.392 6.280 6.111 1.00 93.69 97 ASP A C 1
ATOM 768 O O . ASP A 1 97 ? -0.676 6.410 5.510 1.00 93.69 97 ASP A O 1
ATOM 772 N N . VAL A 1 98 ? 1.573 6.542 5.537 1.00 89.19 98 VAL A N 1
ATOM 773 C CA . VAL A 1 98 ? 1.714 7.057 4.165 1.00 89.19 98 VAL A CA 1
ATOM 774 C C . VAL A 1 98 ? 1.129 6.077 3.148 1.00 89.19 98 VAL A C 1
ATOM 776 O O . VAL A 1 98 ? 0.494 6.470 2.170 1.00 89.19 98 VAL A O 1
ATOM 779 N N . PHE A 1 99 ? 1.333 4.776 3.358 1.00 86.62 99 PHE A N 1
ATOM 780 C CA . PHE A 1 99 ? 0.731 3.757 2.506 1.00 86.62 99 PHE A CA 1
ATOM 781 C C . PHE A 1 99 ? -0.802 3.809 2.545 1.00 86.62 99 PHE A C 1
ATOM 783 O O . PHE A 1 99 ? -1.417 3.750 1.482 1.00 86.62 99 PHE A O 1
ATOM 790 N N . ALA A 1 100 ? -1.414 3.943 3.726 1.00 90.56 100 ALA A N 1
ATOM 791 C CA . ALA A 1 100 ? -2.862 4.054 3.871 1.00 90.56 100 ALA A CA 1
ATOM 792 C C . ALA A 1 100 ? -3.409 5.338 3.223 1.00 90.56 100 ALA A C 1
ATOM 794 O O . ALA A 1 100 ? -4.457 5.287 2.576 1.00 90.56 100 ALA A O 1
ATOM 795 N N . ASP A 1 101 ? -2.675 6.454 3.315 1.00 87.50 101 ASP A N 1
ATOM 796 C CA . ASP A 1 101 ? -3.045 7.727 2.680 1.00 87.50 101 ASP A CA 1
ATOM 797 C C . ASP A 1 101 ? -3.225 7.614 1.164 1.00 87.50 101 ASP A C 1
ATOM 799 O O . ASP A 1 101 ? -4.137 8.222 0.601 1.00 87.50 101 ASP A O 1
ATOM 803 N N . ASN A 1 102 ? -2.439 6.762 0.500 1.00 82.94 102 ASN A N 1
ATOM 804 C CA . ASN A 1 102 ? -2.554 6.539 -0.946 1.00 82.94 102 ASN A CA 1
ATOM 805 C C . ASN A 1 102 ? -3.913 5.958 -1.383 1.00 82.94 102 ASN A C 1
ATOM 807 O O . ASN A 1 102 ? -4.208 5.941 -2.581 1.00 82.94 102 ASN A O 1
ATOM 811 N N . TYR A 1 103 ? -4.727 5.469 -0.442 1.00 85.62 103 TYR A N 1
ATOM 812 C CA . TYR A 1 103 ? -6.053 4.905 -0.702 1.00 85.62 103 TYR A CA 1
ATOM 813 C C . TYR A 1 103 ? -7.198 5.782 -0.185 1.00 85.62 103 TYR A C 1
ATOM 815 O O . TYR A 1 103 ? -8.358 5.403 -0.344 1.00 85.62 103 TYR A O 1
ATOM 823 N N . MET A 1 104 ? -6.910 6.956 0.388 1.00 86.25 104 MET A N 1
ATOM 824 C CA . MET A 1 104 ? -7.935 7.873 0.902 1.00 86.25 104 MET A CA 1
ATOM 825 C C . MET A 1 104 ? -8.921 8.310 -0.187 1.00 86.25 104 MET A C 1
ATOM 827 O O . MET A 1 104 ? -10.124 8.348 0.053 1.00 86.25 104 MET A O 1
ATOM 831 N N . GLU A 1 105 ? -8.437 8.583 -1.400 1.00 80.62 105 GLU A N 1
ATOM 832 C CA . GLU A 1 105 ? -9.299 8.950 -2.533 1.00 80.62 105 GLU A CA 1
ATOM 833 C C . GLU A 1 105 ? -10.087 7.761 -3.104 1.00 80.62 105 GLU A C 1
ATOM 835 O O . GLU A 1 105 ? -11.159 7.948 -3.682 1.00 80.62 105 GLU A O 1
ATOM 840 N N . ASP A 1 106 ? -9.578 6.537 -2.939 1.00 79.88 106 ASP A N 1
ATOM 841 C CA . ASP A 1 106 ? -10.227 5.332 -3.458 1.00 79.88 106 ASP A CA 1
ATOM 842 C C . ASP A 1 106 ? -11.379 4.882 -2.556 1.00 79.88 106 ASP A C 1
ATOM 844 O O . ASP A 1 106 ? -12.478 4.578 -3.034 1.00 79.88 106 ASP A O 1
ATOM 848 N N . ASP A 1 107 ? -11.100 4.793 -1.254 1.00 86.50 107 ASP A N 1
ATOM 849 C CA . ASP A 1 107 ? -12.041 4.378 -0.224 1.00 86.50 107 ASP A CA 1
ATOM 850 C C . ASP A 1 107 ? -11.572 4.869 1.155 1.00 86.50 107 ASP A C 1
ATOM 852 O O . ASP A 1 107 ? -10.775 4.221 1.839 1.00 86.50 107 ASP A O 1
ATOM 856 N N . ILE A 1 108 ? -12.114 6.016 1.577 1.00 91.00 108 ILE A N 1
ATOM 857 C CA . ILE A 1 108 ? -11.833 6.646 2.877 1.00 91.00 108 ILE A CA 1
ATOM 858 C C . ILE A 1 108 ? -12.034 5.651 4.030 1.00 91.00 108 ILE A C 1
ATOM 860 O O . ILE A 1 108 ? -11.224 5.597 4.952 1.00 91.00 108 ILE A O 1
ATOM 864 N N . THR A 1 109 ? -13.088 4.828 3.989 1.00 93.38 109 THR A N 1
ATOM 865 C CA . THR A 1 109 ? -13.393 3.914 5.103 1.00 93.38 109 THR A CA 1
ATOM 866 C C . THR A 1 109 ? -12.347 2.808 5.197 1.00 93.38 109 THR A C 1
ATOM 868 O O . THR A 1 109 ? -11.894 2.480 6.295 1.00 93.38 109 THR A O 1
ATOM 871 N N . ALA A 1 110 ? -11.921 2.249 4.061 1.00 92.44 110 ALA A N 1
ATOM 872 C CA . ALA A 1 110 ? -10.849 1.260 4.032 1.00 92.44 110 ALA A CA 1
ATOM 873 C C . ALA A 1 110 ? -9.497 1.866 4.441 1.00 92.44 110 ALA A C 1
ATOM 875 O O . ALA A 1 110 ? -8.791 1.263 5.251 1.00 92.44 110 ALA A O 1
ATOM 876 N N . ALA A 1 111 ? -9.157 3.057 3.941 1.00 92.75 111 ALA A N 1
ATOM 877 C CA . ALA A 1 111 ? -7.930 3.760 4.308 1.00 92.75 111 ALA A CA 1
ATOM 878 C C . ALA A 1 111 ? -7.866 4.019 5.821 1.00 92.75 111 ALA A C 1
ATOM 880 O O . ALA A 1 111 ? -6.876 3.681 6.471 1.00 92.75 111 AL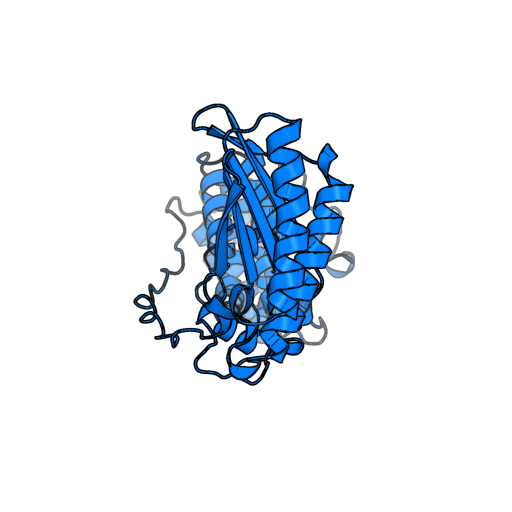A A O 1
ATOM 881 N N . PHE A 1 112 ? -8.956 4.496 6.427 1.00 95.62 112 PHE A N 1
ATOM 882 C CA . PHE A 1 112 ? -9.005 4.665 7.876 1.00 95.62 112 PHE A CA 1
ATOM 883 C C . PHE A 1 112 ? -9.028 3.341 8.646 1.00 95.62 112 PHE A C 1
ATOM 885 O O . PHE A 1 112 ? -8.449 3.274 9.726 1.00 95.62 112 PHE A O 1
ATOM 892 N N . ALA A 1 113 ? -9.598 2.257 8.108 1.00 96.62 113 ALA A N 1
ATOM 893 C CA . ALA A 1 113 ? -9.459 0.932 8.721 1.00 96.62 113 ALA A CA 1
ATOM 894 C C . ALA A 1 113 ? -7.984 0.495 8.827 1.00 96.62 113 ALA A C 1
ATOM 896 O O . ALA A 1 113 ? -7.604 -0.126 9.821 1.00 96.62 113 ALA A O 1
ATOM 897 N N . ALA A 1 114 ? -7.149 0.847 7.842 1.00 95.94 114 ALA A N 1
ATOM 898 C CA . ALA A 1 114 ? -5.700 0.670 7.918 1.00 95.94 114 ALA A CA 1
ATOM 899 C C . ALA A 1 114 ? -5.052 1.638 8.923 1.00 95.94 114 ALA A C 1
ATOM 901 O O . ALA A 1 114 ? -4.258 1.196 9.755 1.00 95.94 114 ALA A O 1
ATOM 902 N N . LYS A 1 115 ? -5.445 2.919 8.932 1.00 96.31 115 LYS A N 1
ATOM 903 C CA . LYS A 1 115 ? -4.939 3.905 9.906 1.00 96.31 115 LYS A CA 1
ATOM 904 C C . LYS A 1 115 ? -5.273 3.562 11.359 1.00 96.31 115 LYS A C 1
ATOM 906 O O . LYS A 1 115 ? -4.474 3.849 12.235 1.00 96.31 115 LYS A O 1
ATOM 911 N N . VAL A 1 116 ? -6.369 2.856 11.649 1.00 97.50 116 VAL A N 1
ATOM 912 C CA . VAL A 1 116 ? -6.637 2.344 13.010 1.00 97.50 116 VAL A CA 1
ATOM 913 C C . VAL A 1 116 ? -5.532 1.380 13.473 1.00 97.50 116 VAL A C 1
ATOM 915 O O . VAL A 1 116 ? -5.178 1.366 14.650 1.00 97.50 116 VAL A O 1
ATOM 918 N N . ALA A 1 117 ? -4.947 0.581 12.572 1.00 97.50 117 ALA A N 1
ATOM 919 C CA . ALA A 1 117 ? -3.805 -0.273 12.912 1.00 97.50 117 ALA A CA 1
ATOM 920 C C . ALA A 1 117 ? -2.522 0.534 13.162 1.00 97.50 117 ALA A C 1
ATOM 922 O O . ALA A 1 117 ? -1.740 0.169 14.041 1.00 97.50 117 ALA A O 1
ATOM 923 N N . VAL A 1 118 ? -2.329 1.618 12.407 1.00 96.50 118 VAL A N 1
ATOM 924 C CA . VAL A 1 118 ? -1.243 2.588 12.605 1.00 96.50 118 VAL A CA 1
ATOM 925 C C . VAL A 1 118 ? -1.389 3.267 13.968 1.00 96.50 118 VAL A C 1
ATOM 927 O O . VAL A 1 118 ? -0.462 3.210 14.772 1.00 96.50 118 VAL A O 1
ATOM 930 N N . GLN A 1 119 ? -2.578 3.782 14.288 1.00 94.50 119 GLN A N 1
ATOM 931 C CA . GLN A 1 119 ? -2.864 4.404 15.579 1.00 94.50 119 GLN A CA 1
ATOM 932 C C . GLN A 1 119 ? -2.653 3.424 16.736 1.00 94.50 119 GLN A C 1
ATOM 934 O O . GLN A 1 119 ? -2.025 3.768 17.731 1.00 94.50 119 GLN A O 1
ATOM 939 N N . ALA A 1 120 ? -3.052 2.157 16.583 1.00 95.44 120 ALA A N 1
ATOM 940 C CA . ALA A 1 120 ? -2.776 1.138 17.593 1.00 95.44 120 ALA A CA 1
ATOM 941 C C . ALA A 1 120 ? -1.270 0.901 17.818 1.00 95.44 120 ALA A C 1
ATOM 943 O O . ALA A 1 120 ? -0.858 0.584 18.935 1.00 95.44 120 ALA A O 1
ATOM 944 N N . ALA A 1 121 ? -0.444 1.022 16.773 1.00 95.56 121 ALA A N 1
ATOM 945 C CA . ALA A 1 121 ? 1.010 0.953 16.895 1.00 95.56 121 ALA A CA 1
ATOM 946 C C . ALA A 1 121 ? 1.582 2.191 17.604 1.00 95.56 121 ALA A C 1
ATOM 948 O O . ALA A 1 121 ? 2.455 2.038 18.462 1.00 95.56 121 ALA A O 1
ATOM 949 N N . TYR A 1 122 ? 1.061 3.385 17.309 1.00 92.25 122 TYR A N 1
ATOM 950 C CA . TYR A 1 122 ? 1.428 4.617 18.007 1.00 92.25 122 TYR A CA 1
ATOM 951 C C . TYR A 1 122 ? 1.027 4.592 19.480 1.00 92.25 122 TYR A C 1
ATOM 953 O O . TYR A 1 122 ? 1.886 4.836 20.323 1.00 92.25 122 TYR A O 1
ATOM 961 N N . ASP A 1 123 ? -0.201 4.199 19.816 1.00 89.56 123 ASP A N 1
ATOM 962 C CA . ASP A 1 123 ? -0.658 4.043 21.201 1.00 89.56 123 ASP A CA 1
ATOM 963 C C . ASP A 1 123 ? 0.248 3.084 21.984 1.00 89.56 123 ASP A C 1
ATOM 965 O O . ASP A 1 123 ? 0.635 3.366 23.115 1.00 89.56 123 ASP A O 1
ATOM 969 N N . ALA A 1 124 ? 0.618 1.948 21.380 1.00 91.00 124 ALA A N 1
ATOM 970 C CA . ALA A 1 124 ? 1.502 0.974 22.012 1.00 91.00 124 ALA A CA 1
ATOM 971 C C . ALA A 1 124 ? 2.923 1.520 22.205 1.00 91.00 124 ALA A C 1
ATOM 973 O O . ALA A 1 124 ? 3.543 1.260 23.232 1.00 91.00 124 ALA A O 1
ATOM 974 N N . GLY A 1 125 ? 3.449 2.236 21.208 1.00 86.75 125 GLY A N 1
ATOM 975 C CA . GLY A 1 125 ? 4.796 2.797 21.224 1.00 86.75 125 GLY A CA 1
ATOM 976 C C . GLY A 1 125 ? 4.935 4.092 22.028 1.00 86.75 125 GLY A C 1
ATOM 977 O O . GLY A 1 125 ? 6.065 4.489 22.316 1.00 86.75 125 GLY A O 1
ATOM 978 N N . SER A 1 126 ? 3.837 4.757 22.380 1.00 78.25 126 SER A N 1
ATOM 979 C CA . SER A 1 126 ? 3.840 6.031 23.103 1.00 78.25 126 SER A CA 1
ATOM 980 C C . SER A 1 126 ? 4.167 5.847 24.583 1.00 78.25 126 SER A C 1
ATOM 982 O O . SER A 1 126 ? 3.940 4.787 25.163 1.00 78.25 126 SER A O 1
ATOM 984 N N . ASP A 1 127 ? 4.746 6.877 25.199 1.00 66.12 127 ASP A N 1
ATOM 985 C CA . ASP A 1 127 ? 4.998 6.860 26.642 1.00 66.12 127 ASP A CA 1
ATOM 986 C C . ASP A 1 127 ? 3.660 7.041 27.404 1.00 66.12 127 ASP A C 1
ATOM 988 O O . ASP A 1 127 ? 2.716 7.619 26.864 1.00 66.12 127 ASP A O 1
ATOM 992 N N . GLU A 1 128 ? 3.563 6.530 28.642 1.00 53.06 128 GLU A N 1
ATOM 993 C CA . GLU A 1 128 ? 2.305 6.357 29.413 1.00 53.06 128 GLU A CA 1
ATOM 994 C C . GLU A 1 128 ? 1.409 7.613 29.506 1.00 53.06 128 GLU A C 1
ATOM 996 O O . GLU A 1 128 ? 0.189 7.483 29.611 1.00 53.06 128 GLU A O 1
ATOM 1001 N N . ASP A 1 129 ? 1.990 8.812 29.410 1.00 49.66 129 ASP A N 1
ATOM 1002 C CA . ASP A 1 129 ? 1.281 10.094 29.499 1.00 49.66 129 ASP A CA 1
ATOM 1003 C C . ASP A 1 129 ? 0.581 10.525 28.188 1.00 49.66 129 ASP A C 1
ATOM 1005 O O . ASP A 1 129 ? -0.228 11.446 28.217 1.00 49.66 129 ASP A O 1
ATOM 1009 N N . MET A 1 130 ? 0.850 9.884 27.040 1.00 52.88 130 MET A N 1
ATOM 1010 C CA . MET A 1 130 ? 0.318 10.312 25.727 1.00 52.88 130 MET A CA 1
ATOM 1011 C C . MET A 1 130 ? -0.975 9.616 25.282 1.00 52.88 130 MET A C 1
ATOM 1013 O O . MET A 1 130 ? -1.620 10.074 24.345 1.00 52.88 130 MET A O 1
ATOM 1017 N N . VAL A 1 131 ? -1.396 8.538 25.949 1.00 52.84 131 VAL A N 1
ATOM 1018 C CA . VAL A 1 131 ? -2.634 7.812 25.582 1.00 52.84 131 VAL A CA 1
ATOM 1019 C C . VAL A 1 131 ? -3.891 8.539 26.096 1.00 52.84 131 VAL A C 1
ATOM 1021 O O . VAL A 1 131 ? -5.017 8.232 25.705 1.00 52.84 131 VAL A O 1
ATOM 1024 N N . ILE A 1 132 ? -3.720 9.524 26.984 1.00 56.78 132 ILE A N 1
ATOM 1025 C CA . ILE A 1 132 ? -4.804 10.294 27.596 1.00 56.78 132 ILE A CA 1
ATOM 1026 C C . ILE A 1 132 ? -4.704 11.733 27.090 1.00 56.78 132 ILE A C 1
ATOM 1028 O O . ILE A 1 132 ? -3.901 12.515 27.579 1.00 56.78 132 ILE A O 1
ATOM 1032 N N . SER A 1 133 ? -5.534 12.076 26.107 1.00 62.03 133 SER A N 1
ATOM 1033 C CA . SER A 1 133 ? -5.655 13.446 25.596 1.00 62.03 133 SER A CA 1
ATOM 1034 C C . SER A 1 133 ? -6.138 14.441 26.683 1.00 62.03 133 SER A C 1
ATOM 1036 O O . SER A 1 133 ? -6.791 14.048 27.655 1.00 62.03 133 SER A O 1
ATOM 1038 N N . ASP A 1 134 ? -5.860 15.739 26.515 1.00 66.12 134 ASP A N 1
ATOM 1039 C CA . ASP A 1 134 ? -6.310 16.812 27.423 1.00 66.12 134 ASP A CA 1
ATOM 1040 C C . ASP A 1 134 ? -7.757 17.292 27.161 1.00 66.12 134 ASP A C 1
ATOM 1042 O O . ASP A 1 134 ? -8.287 18.072 27.946 1.00 66.12 134 ASP A O 1
ATOM 1046 N N . TYR A 1 135 ? -8.421 16.825 26.094 1.00 73.88 135 TYR A N 1
ATOM 1047 C CA . TYR A 1 135 ? -9.768 17.295 25.713 1.00 73.88 135 TYR A CA 1
ATOM 1048 C C . TYR A 1 135 ? -10.883 16.760 26.618 1.00 73.88 135 TYR A C 1
ATOM 1050 O O . TYR A 1 135 ? -10.807 15.619 27.074 1.00 73.88 135 TYR A O 1
ATOM 1058 N N . ASP A 1 136 ? -11.956 17.519 26.835 1.00 76.88 136 ASP A N 1
ATOM 1059 C CA . ASP A 1 136 ? -13.067 17.093 27.700 1.00 76.88 136 ASP A CA 1
ATOM 1060 C C . ASP A 1 136 ? -14.139 16.283 26.943 1.00 76.88 136 ASP A C 1
ATOM 1062 O O . ASP A 1 136 ? -14.920 15.543 27.555 1.00 76.88 136 ASP A O 1
ATOM 1066 N N . SER A 1 137 ? -14.166 16.367 25.608 1.00 81.00 137 SER A N 1
ATOM 1067 C CA . SER A 1 137 ? -15.113 15.642 24.756 1.00 81.00 137 SER A CA 1
ATOM 1068 C C . SER A 1 137 ? -14.543 15.306 23.375 1.00 81.00 137 SER A C 1
ATOM 1070 O O . SER A 1 137 ? -13.582 15.921 22.924 1.00 81.00 137 SER A O 1
ATOM 1072 N N . ASP A 1 138 ? -15.159 14.336 22.691 1.00 79.06 138 ASP A N 1
ATOM 1073 C CA . ASP A 1 138 ? -14.786 13.969 21.316 1.00 79.06 138 ASP A CA 1
ATOM 1074 C C . ASP A 1 138 ? -15.075 15.100 20.305 1.00 79.06 138 ASP A C 1
ATOM 1076 O O . ASP A 1 138 ? -14.426 15.175 19.267 1.00 79.06 138 ASP A O 1
ATOM 1080 N N . GLU A 1 139 ? -16.014 16.001 20.621 1.00 78.81 139 GLU A N 1
ATOM 1081 C CA . GLU A 1 139 ? -16.399 17.153 19.785 1.00 78.81 139 GLU A CA 1
ATOM 1082 C C . GLU A 1 139 ? -15.346 18.276 19.786 1.00 78.81 139 GLU A C 1
ATOM 1084 O O . GLU A 1 139 ? -15.341 19.110 18.884 1.00 78.81 139 GLU A O 1
ATOM 1089 N N . GLU A 1 140 ? -14.460 18.309 20.787 1.00 78.44 140 GLU A N 1
ATOM 1090 C CA . GLU A 1 140 ? -13.351 19.272 20.873 1.00 78.44 140 GLU A CA 1
ATOM 1091 C C . GLU A 1 140 ? -12.146 18.869 20.017 1.00 78.44 140 GLU A C 1
ATOM 1093 O O . GLU A 1 140 ? -11.249 19.681 19.798 1.00 78.44 140 GLU A O 1
ATOM 1098 N N . ILE A 1 141 ? -12.123 17.624 19.536 1.00 78.75 141 ILE A N 1
ATOM 1099 C CA . ILE A 1 141 ? -11.018 17.080 18.758 1.00 78.75 141 ILE A CA 1
ATOM 1100 C C . ILE A 1 141 ? -11.299 17.309 17.274 1.00 78.75 141 ILE A C 1
ATOM 1102 O O . ILE A 1 141 ? -12.154 16.649 16.680 1.00 78.75 141 ILE A O 1
ATOM 1106 N N . GLU A 1 142 ? -10.566 18.246 16.676 1.00 73.94 142 GLU A N 1
ATOM 1107 C CA . GLU A 1 142 ? -10.724 18.598 15.260 1.00 73.94 142 GLU A CA 1
ATOM 1108 C C . GLU A 1 142 ? -9.970 17.641 14.325 1.00 73.94 142 GLU A C 1
ATOM 1110 O O . GLU A 1 142 ? -10.403 17.408 13.193 1.00 73.94 142 GLU A O 1
ATOM 1115 N N . ALA A 1 143 ? -8.841 17.096 14.782 1.00 76.31 143 ALA A N 1
ATOM 1116 C CA . ALA A 1 143 ? -7.913 16.343 13.951 1.00 76.31 143 ALA A CA 1
ATOM 1117 C C . ALA A 1 143 ? -8.065 14.822 14.188 1.00 76.31 143 ALA A C 1
ATOM 1119 O O . ALA A 1 143 ? -7.973 14.373 15.333 1.00 76.31 143 ALA A O 1
ATOM 1120 N N . PRO A 1 144 ? -8.310 13.997 13.146 1.00 73.56 144 PRO A N 1
ATOM 1121 C CA . PRO A 1 144 ? -8.533 12.558 13.323 1.00 73.56 144 PRO A CA 1
ATOM 1122 C C . PRO A 1 144 ? -7.378 11.775 13.960 1.00 73.56 144 PRO A C 1
ATOM 1124 O O . PRO A 1 144 ? -7.605 10.702 14.513 1.00 73.56 144 PRO A O 1
ATOM 1127 N N . ASP A 1 145 ? -6.156 12.291 13.862 1.00 72.12 145 ASP A N 1
ATOM 1128 C CA . ASP A 1 145 ? -4.928 11.775 14.477 1.00 72.12 145 ASP A CA 1
ATOM 1129 C C . ASP A 1 145 ? -4.844 12.037 15.990 1.00 72.12 145 ASP A C 1
ATOM 1131 O O . ASP A 1 145 ? -4.069 11.388 16.689 1.00 72.12 145 ASP A O 1
ATOM 1135 N N . GLU A 1 146 ? -5.672 12.942 16.518 1.00 77.50 146 GLU A N 1
ATOM 1136 C CA . GLU A 1 146 ? -5.793 13.210 17.956 1.00 77.50 146 GLU A CA 1
ATOM 1137 C C . GLU A 1 146 ? -6.881 12.352 18.633 1.00 77.50 146 GLU A C 1
ATOM 1139 O O . GLU A 1 146 ? -6.978 12.316 19.866 1.00 77.50 146 GLU A O 1
ATOM 1144 N N . TRP A 1 147 ? -7.707 11.644 17.852 1.00 84.94 147 TRP A N 1
ATOM 1145 C CA . TRP A 1 147 ? -8.679 10.688 18.381 1.00 84.94 147 TRP A CA 1
ATOM 1146 C C . TRP A 1 147 ? -7.993 9.408 18.859 1.00 84.94 147 TRP A C 1
ATOM 1148 O O . TRP A 1 147 ? -7.113 8.860 18.199 1.00 84.94 147 TRP A O 1
ATOM 1158 N N . ASP A 1 148 ? -8.461 8.851 19.979 1.00 87.88 148 ASP A N 1
ATOM 1159 C CA . ASP A 1 148 ? -7.965 7.548 20.416 1.00 87.88 148 ASP A CA 1
ATOM 1160 C C . ASP A 1 148 ? -8.398 6.418 19.462 1.00 87.88 148 ASP A C 1
ATOM 1162 O O . ASP A 1 148 ? -9.449 6.476 18.807 1.00 87.88 148 ASP A O 1
ATOM 1166 N N . THR A 1 149 ? -7.609 5.336 19.437 1.00 93.69 149 THR A N 1
ATOM 1167 C CA . THR A 1 149 ? -7.829 4.189 18.540 1.00 93.69 149 THR A CA 1
ATOM 1168 C C . THR A 1 149 ? -9.254 3.629 18.615 1.00 93.69 149 THR A C 1
ATOM 1170 O O . THR A 1 149 ? -9.799 3.188 17.600 1.00 93.69 149 THR A O 1
ATOM 1173 N N . ALA A 1 150 ? -9.879 3.606 19.799 1.00 95.50 150 ALA A N 1
ATOM 1174 C CA . ALA A 1 150 ? -11.213 3.034 19.953 1.00 95.50 150 ALA A CA 1
ATOM 1175 C C . ALA A 1 150 ? -12.287 3.923 19.315 1.00 95.50 150 ALA A C 1
ATOM 1177 O O . ALA A 1 150 ? -13.201 3.392 18.681 1.00 95.50 150 ALA A O 1
ATOM 1178 N N . PHE A 1 151 ? -12.171 5.249 19.436 1.00 94.44 151 PHE A N 1
ATOM 1179 C CA . PHE A 1 151 ? -13.084 6.173 18.763 1.00 94.44 151 PHE A CA 1
ATOM 1180 C C . PHE A 1 151 ? -12.952 6.071 17.248 1.00 94.44 151 PHE A C 1
ATOM 1182 O O . PHE A 1 151 ? -13.956 5.856 16.565 1.00 94.44 151 PHE A O 1
ATOM 1189 N N . LEU A 1 152 ? -11.720 6.121 16.733 1.00 94.38 152 LEU A N 1
ATOM 1190 C CA . LEU A 1 152 ? -11.455 6.029 15.300 1.00 94.38 152 LEU A CA 1
ATOM 1191 C C . LEU A 1 152 ? -11.997 4.714 14.716 1.00 94.38 152 LEU A C 1
ATOM 1193 O O . LEU A 1 152 ? -12.714 4.712 13.715 1.00 94.38 152 LEU A O 1
ATOM 1197 N N . ALA A 1 153 ? -11.746 3.590 15.395 1.00 97.19 153 ALA A N 1
ATOM 1198 C CA . ALA A 1 153 ? -12.298 2.291 15.018 1.00 97.19 153 ALA A CA 1
ATOM 1199 C C . ALA A 1 153 ? -13.834 2.271 15.046 1.00 97.19 153 ALA A C 1
ATOM 1201 O O . ALA A 1 153 ? -14.451 1.640 14.185 1.00 97.19 153 ALA A O 1
ATOM 1202 N N . SER A 1 154 ? -14.463 2.967 15.999 1.00 97.00 154 SER A 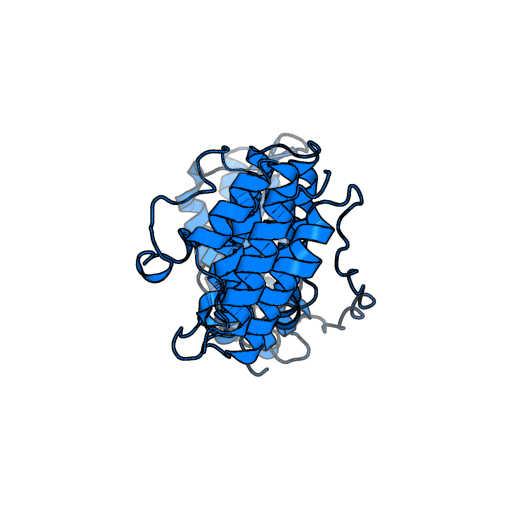N 1
ATOM 1203 C CA . SER A 1 154 ? -15.923 3.068 16.059 1.00 97.00 154 SER A CA 1
ATOM 1204 C C . SER A 1 154 ? -16.488 3.791 14.835 1.00 97.00 154 SER A C 1
ATOM 1206 O O . SER A 1 154 ? -17.427 3.278 14.226 1.00 97.00 154 SER A O 1
ATOM 1208 N N . LEU A 1 155 ? -15.870 4.904 14.416 1.00 95.00 155 LEU A N 1
ATOM 1209 C CA . LEU A 1 155 ? -16.279 5.690 13.248 1.00 95.00 155 LEU A CA 1
ATOM 1210 C C . LEU A 1 155 ? -16.114 4.900 11.947 1.00 95.00 155 LEU A C 1
ATOM 1212 O O . LEU A 1 155 ? -17.000 4.897 11.094 1.00 95.00 155 LEU A O 1
ATOM 1216 N N . VAL A 1 156 ? -15.009 4.163 11.812 1.00 95.81 156 VAL A N 1
ATOM 1217 C CA . VAL A 1 156 ? -14.802 3.246 10.681 1.00 95.81 156 VAL A CA 1
ATOM 1218 C C . VAL A 1 156 ? -15.862 2.140 10.674 1.00 95.81 156 VAL A C 1
ATOM 1220 O O . VAL A 1 156 ? -16.397 1.788 9.623 1.00 95.81 156 VAL A O 1
ATOM 1223 N N . TYR A 1 157 ? -16.200 1.588 11.842 1.00 96.38 157 TYR A N 1
ATOM 1224 C CA . TYR A 1 157 ? -17.181 0.511 11.947 1.00 96.38 157 TYR A CA 1
ATOM 1225 C C . TYR A 1 157 ? -18.614 0.972 11.666 1.00 96.38 157 TYR A C 1
ATOM 1227 O O . TYR A 1 157 ? -19.388 0.211 11.090 1.00 96.38 157 TYR A O 1
ATOM 1235 N N . ASN A 1 158 ? -18.991 2.177 12.091 1.00 94.00 158 ASN A N 1
ATOM 1236 C CA . ASN A 1 158 ? -20.364 2.679 12.013 1.00 94.00 158 ASN A CA 1
ATOM 1237 C C . ASN A 1 158 ? -20.637 3.566 10.778 1.00 94.00 158 ASN A C 1
ATOM 1239 O O . ASN A 1 158 ? -21.788 3.932 10.561 1.00 94.00 158 ASN A O 1
ATOM 1243 N N . GLY A 1 159 ? -19.614 3.874 9.969 1.00 89.12 159 GLY A N 1
ATOM 1244 C CA . GLY A 1 159 ? -19.713 4.721 8.770 1.00 89.12 159 GLY A CA 1
ATOM 1245 C C . GLY A 1 159 ? -19.452 6.214 9.009 1.00 89.12 159 GLY A C 1
ATOM 1246 O O . GLY A 1 159 ? -19.330 6.971 8.048 1.00 89.12 159 GLY A O 1
ATOM 1247 N N . GLY A 1 160 ? -19.292 6.630 10.266 1.00 89.38 160 GLY A N 1
ATOM 1248 C CA . GLY A 1 160 ? -19.095 8.016 10.688 1.00 89.38 160 GLY A CA 1
ATOM 1249 C C . GLY A 1 160 ? -17.763 8.646 10.283 1.00 89.38 160 GLY A C 1
ATOM 1250 O O . GLY A 1 160 ? -17.591 9.847 10.454 1.00 89.38 160 GLY A O 1
ATOM 1251 N N . ILE A 1 161 ? -16.815 7.862 9.755 1.00 90.62 161 ILE A N 1
ATOM 1252 C CA . ILE A 1 161 ? -15.508 8.381 9.324 1.00 90.62 161 ILE A CA 1
ATOM 1253 C C . ILE A 1 161 ? -15.584 9.211 8.036 1.00 90.62 161 ILE A C 1
ATOM 1255 O O . ILE A 1 161 ? -14.759 10.090 7.818 1.00 90.62 161 ILE A O 1
ATOM 1259 N N . VAL A 1 162 ? -16.572 8.934 7.178 1.00 84.81 162 VAL A N 1
ATOM 1260 C CA . VAL A 1 162 ? -16.817 9.711 5.952 1.00 84.81 162 VAL A CA 1
ATOM 1261 C C . VAL A 1 162 ? -17.621 10.967 6.273 1.00 84.81 162 VAL A C 1
ATOM 1263 O O . VAL A 1 162 ? -17.352 12.036 5.732 1.00 84.81 162 VAL A O 1
ATOM 1266 N N . ASP A 1 163 ? -18.618 10.815 7.141 1.00 84.00 163 ASP A N 1
ATOM 1267 C CA . ASP A 1 163 ? -19.515 11.872 7.582 1.00 84.00 163 ASP A CA 1
ATOM 1268 C C . ASP A 1 163 ? -20.118 11.485 8.941 1.00 84.00 163 ASP A C 1
ATOM 1270 O O . ASP A 1 163 ? -20.793 10.459 9.054 1.00 84.00 163 ASP A O 1
ATOM 1274 N N . GLN A 1 164 ? -19.890 12.300 9.974 1.00 81.38 164 GLN A N 1
ATOM 1275 C CA . GLN A 1 164 ? -20.382 12.026 11.328 1.00 81.38 164 GLN A CA 1
ATOM 1276 C C . GLN A 1 164 ? -21.914 12.089 11.432 1.00 81.38 164 GLN A C 1
ATOM 1278 O O . GLN A 1 164 ? -22.493 11.451 12.313 1.00 81.38 164 GLN A O 1
ATOM 1283 N N . ASP A 1 165 ? -22.591 12.796 10.523 1.00 83.88 165 ASP A N 1
ATOM 1284 C CA . ASP A 1 165 ? -24.058 12.793 10.456 1.00 83.88 165 ASP A CA 1
ATOM 1285 C C . ASP A 1 165 ? -24.607 11.488 9.852 1.00 83.88 165 ASP A C 1
ATOM 1287 O O . ASP A 1 165 ? -25.794 11.183 9.986 1.00 83.88 165 ASP A O 1
ATOM 1291 N N . SER A 1 166 ? -23.735 10.684 9.235 1.00 85.50 166 SER A N 1
ATOM 1292 C CA . SER A 1 166 ? -24.050 9.390 8.625 1.00 85.50 166 SER A CA 1
ATOM 1293 C C . SER A 1 166 ? -23.774 8.191 9.549 1.00 85.50 166 SER A C 1
ATOM 1295 O O . SER A 1 166 ? -23.774 7.049 9.085 1.00 85.50 166 SER A O 1
ATOM 1297 N N . ILE A 1 167 ? -23.544 8.421 10.849 1.00 90.69 167 ILE A N 1
ATOM 1298 C CA . ILE A 1 167 ? -23.355 7.350 11.840 1.00 90.69 167 ILE A CA 1
ATOM 1299 C C . ILE A 1 167 ? -24.583 6.428 11.876 1.00 90.69 167 ILE A C 1
ATOM 1301 O O . ILE A 1 167 ? -25.709 6.860 12.117 1.00 90.69 167 ILE A O 1
ATOM 1305 N N . ASP A 1 168 ? -24.353 5.125 11.703 1.00 92.31 168 ASP A N 1
ATOM 1306 C CA . ASP A 1 168 ? -25.352 4.099 12.000 1.00 92.31 168 ASP A CA 1
ATOM 1307 C C . ASP A 1 168 ? -25.400 3.858 13.517 1.00 92.31 168 ASP A C 1
ATOM 1309 O O . ASP A 1 168 ? -24.545 3.166 14.080 1.00 92.31 168 ASP A O 1
ATOM 1313 N N . ASP A 1 169 ? -26.415 4.420 14.181 1.00 93.31 169 ASP A N 1
ATOM 1314 C CA . ASP A 1 169 ? -26.622 4.310 15.633 1.00 93.31 169 ASP A CA 1
ATOM 1315 C C . ASP A 1 169 ? -26.635 2.851 16.122 1.00 93.31 169 ASP A C 1
ATOM 1317 O O . ASP A 1 169 ? -26.131 2.532 17.205 1.00 93.31 169 ASP A O 1
ATOM 1321 N N . GLY A 1 170 ? -27.182 1.934 15.316 1.00 93.94 170 GLY A N 1
ATOM 1322 C CA . GLY A 1 170 ? -27.247 0.510 15.630 1.00 93.94 170 GLY A CA 1
ATOM 1323 C C . GLY A 1 170 ? -25.864 -0.135 15.637 1.00 93.94 170 GLY A C 1
ATOM 1324 O O . GLY A 1 170 ? -25.509 -0.828 16.595 1.00 93.94 170 GLY A O 1
ATOM 1325 N N . ARG A 1 171 ? -25.056 0.132 14.606 1.00 95.19 171 ARG A N 1
ATOM 1326 C CA . ARG A 1 171 ? -23.666 -0.347 14.526 1.00 95.19 171 ARG A CA 1
ATOM 1327 C C . ARG A 1 171 ? -22.764 0.332 15.547 1.00 95.19 171 ARG A C 1
ATOM 1329 O O . ARG A 1 171 ? -21.879 -0.325 16.093 1.00 95.19 171 ARG A O 1
ATOM 1336 N N . ASN A 1 172 ? -22.996 1.608 15.846 1.00 95.62 172 ASN A N 1
ATOM 1337 C CA . ASN A 1 172 ? -22.254 2.330 16.874 1.00 95.62 172 ASN A CA 1
ATOM 1338 C C . ASN A 1 172 ? -22.492 1.701 18.253 1.00 95.62 172 ASN A C 1
ATOM 1340 O O . ASN A 1 172 ? -21.549 1.333 18.957 1.00 95.62 172 ASN A O 1
ATOM 1344 N N . LYS A 1 173 ? -23.763 1.453 18.588 1.00 96.31 173 LYS A N 1
ATOM 1345 C CA . LYS A 1 173 ? -24.160 0.736 19.802 1.00 96.31 173 LYS A CA 1
ATOM 1346 C C . LYS A 1 173 ? -23.572 -0.672 19.859 1.00 96.31 173 LYS A C 1
ATOM 1348 O O . LYS A 1 173 ? -23.148 -1.116 20.927 1.00 96.31 173 LYS A O 1
ATOM 1353 N N . GLU A 1 174 ? -23.547 -1.392 18.740 1.00 96.88 174 GLU A N 1
ATOM 1354 C CA . GLU A 1 174 ? -22.924 -2.716 18.654 1.00 96.88 174 GLU A CA 1
ATOM 1355 C C . GLU A 1 174 ? -21.422 -2.652 18.969 1.00 96.88 174 GLU A C 1
ATOM 1357 O O . GLU A 1 174 ? -20.936 -3.430 19.794 1.00 96.88 174 GLU A O 1
ATOM 1362 N N . PHE A 1 175 ? -20.701 -1.706 18.359 1.00 98.12 175 PHE A N 1
ATOM 1363 C CA . PHE A 1 175 ? -19.270 -1.520 18.574 1.00 98.12 175 PHE A CA 1
ATOM 1364 C C . PHE A 1 175 ? -18.957 -1.235 20.043 1.00 98.12 175 PHE A C 1
ATOM 1366 O O . PHE A 1 175 ? -18.128 -1.925 20.636 1.00 98.12 175 PHE A O 1
ATOM 1373 N N . TRP A 1 176 ? -19.645 -0.272 20.661 1.00 98.19 176 TRP A N 1
ATOM 1374 C CA . TRP A 1 176 ? -19.355 0.108 22.044 1.00 98.19 176 TRP A CA 1
ATOM 1375 C C . TRP A 1 176 ? -19.776 -0.946 23.066 1.00 98.19 176 TRP A C 1
ATOM 1377 O O . TRP A 1 176 ? -19.063 -1.153 24.049 1.00 98.19 176 TRP A O 1
ATOM 1387 N N . ASN A 1 177 ? -20.873 -1.674 22.830 1.00 97.56 177 ASN A N 1
ATOM 1388 C CA . ASN A 1 177 ? -21.197 -2.832 23.663 1.00 97.56 177 ASN A CA 1
ATOM 1389 C C . ASN A 1 177 ? -20.091 -3.892 23.563 1.00 97.56 177 ASN A C 1
ATOM 1391 O O . ASN A 1 177 ? -19.585 -4.316 24.598 1.00 97.56 177 ASN A O 1
ATOM 1395 N N . TRP A 1 178 ? -19.651 -4.248 22.348 1.00 98.19 178 TRP A N 1
ATOM 1396 C CA . TRP A 1 178 ? -18.535 -5.179 22.137 1.00 98.19 178 TRP A CA 1
ATOM 1397 C C . TRP A 1 178 ? -17.236 -4.703 22.807 1.00 98.19 178 TRP A C 1
ATOM 1399 O O . TRP A 1 178 ? -16.536 -5.506 23.429 1.00 98.19 178 TRP A O 1
ATOM 1409 N N . TYR A 1 179 ? -16.927 -3.406 22.723 1.00 98.06 179 TYR A N 1
ATOM 1410 C CA . TYR A 1 179 ? -15.767 -2.801 23.376 1.00 98.06 179 TYR A CA 1
ATOM 1411 C C . TYR A 1 179 ? -15.803 -3.050 24.894 1.00 98.06 179 TYR A C 1
ATOM 1413 O O . TYR A 1 179 ? -14.843 -3.548 25.486 1.00 98.06 179 TYR A O 1
ATOM 1421 N N . LEU A 1 180 ? -16.951 -2.773 25.515 1.00 97.69 180 LEU A N 1
ATOM 1422 C CA . LEU A 1 180 ? -17.155 -2.888 26.957 1.00 97.69 180 LEU A CA 1
ATOM 1423 C C . LEU A 1 180 ? -17.225 -4.341 27.460 1.00 97.69 180 LEU A C 1
ATOM 1425 O O . LEU A 1 180 ? -16.826 -4.606 28.597 1.00 97.69 180 LEU A O 1
ATOM 1429 N N . THR A 1 181 ? -17.722 -5.284 26.650 1.00 94.56 181 THR A N 1
ATOM 1430 C CA . THR A 1 181 ? -17.937 -6.683 27.064 1.00 94.56 181 THR A CA 1
ATOM 1431 C C . THR A 1 181 ? -16.817 -7.627 26.650 1.00 94.56 181 THR A C 1
ATOM 1433 O O . THR A 1 181 ? -16.278 -8.352 27.490 1.00 94.56 181 THR A O 1
ATOM 1436 N N . ASP A 1 182 ? -16.474 -7.651 25.366 1.00 95.06 182 ASP A N 1
ATOM 1437 C CA . ASP A 1 182 ? -15.624 -8.679 24.769 1.00 95.06 182 ASP A CA 1
ATOM 1438 C C . ASP A 1 182 ? -14.200 -8.175 24.552 1.00 95.06 182 ASP A C 1
ATOM 1440 O O . ASP A 1 182 ? -13.255 -8.905 24.855 1.00 95.06 182 ASP A O 1
ATOM 1444 N N . CYS A 1 183 ? -14.027 -6.933 24.085 1.00 95.94 183 CYS A N 1
ATOM 1445 C CA . CYS A 1 183 ? -12.710 -6.359 23.797 1.00 95.94 183 CYS A CA 1
ATOM 1446 C C . CYS A 1 183 ? -11.849 -6.265 25.064 1.00 95.94 183 CYS A C 1
ATOM 1448 O O . CYS A 1 183 ? -10.826 -6.945 25.163 1.00 95.94 183 CYS A O 1
ATOM 1450 N N . ILE A 1 184 ? -12.304 -5.514 26.077 1.00 94.19 184 ILE A N 1
ATOM 1451 C CA . ILE A 1 184 ? -11.567 -5.341 27.344 1.00 94.19 184 ILE A CA 1
ATOM 1452 C C . ILE A 1 184 ? -11.290 -6.699 27.998 1.00 94.19 184 ILE A C 1
ATOM 1454 O O . ILE A 1 184 ? -10.177 -6.972 28.454 1.00 94.19 184 ILE A O 1
ATOM 1458 N N . LYS A 1 185 ? -12.288 -7.589 28.003 1.00 92.88 185 LYS A N 1
ATOM 1459 C CA . LYS A 1 185 ? -12.147 -8.929 28.573 1.00 92.88 185 LYS A CA 1
ATOM 1460 C C . LYS A 1 185 ? -11.074 -9.738 27.852 1.00 92.88 185 LYS A C 1
ATOM 1462 O O . LYS A 1 185 ? -10.265 -10.368 28.525 1.00 92.88 185 LYS A O 1
ATOM 1467 N N . THR A 1 186 ? -11.060 -9.715 26.520 1.00 93.06 186 THR A N 1
ATOM 1468 C CA . THR A 1 186 ? -10.080 -10.437 25.695 1.00 93.06 186 THR A CA 1
ATOM 1469 C C . THR A 1 186 ? -8.672 -9.882 25.894 1.00 93.06 186 THR A C 1
ATOM 1471 O O . THR A 1 186 ? -7.744 -10.662 26.088 1.00 93.06 186 THR A O 1
ATOM 1474 N N . ALA A 1 187 ? -8.514 -8.555 25.948 1.00 92.56 187 ALA A N 1
ATOM 1475 C CA . ALA A 1 187 ? -7.225 -7.907 26.194 1.00 92.56 187 ALA A CA 1
ATOM 1476 C C . ALA A 1 187 ? -6.591 -8.317 27.537 1.00 92.56 187 ALA A C 1
ATOM 1478 O O . ALA A 1 187 ? -5.370 -8.438 27.643 1.00 92.56 187 ALA A O 1
ATOM 1479 N N . CYS A 1 188 ? -7.421 -8.587 28.551 1.00 88.12 188 CYS A N 1
ATOM 1480 C CA . CYS A 1 188 ? -6.985 -8.999 29.886 1.00 88.12 188 CYS A CA 1
ATOM 1481 C C . CYS A 1 188 ? -6.502 -10.461 29.986 1.00 88.12 188 CYS A C 1
ATOM 1483 O O . CYS A 1 188 ? -5.945 -10.839 31.025 1.00 88.12 188 CYS A O 1
ATOM 1485 N N . VAL A 1 189 ? -6.765 -11.311 28.984 1.00 86.00 189 VAL A N 1
ATOM 1486 C CA . VAL A 1 189 ? -6.367 -12.730 29.004 1.00 86.00 189 VAL A CA 1
ATOM 1487 C C . VAL A 1 189 ? -4.914 -12.867 28.543 1.00 86.00 189 VAL A C 1
ATOM 1489 O O . VAL A 1 189 ? -4.509 -12.274 27.550 1.00 86.00 189 VAL A O 1
ATOM 1492 N N . ASN A 1 190 ? -4.117 -13.688 29.233 1.00 67.19 190 ASN A N 1
ATOM 1493 C CA . ASN A 1 190 ? -2.688 -13.889 28.932 1.00 67.19 190 ASN A CA 1
ATOM 1494 C C . ASN A 1 190 ? -2.404 -14.705 27.654 1.00 67.19 190 ASN A C 1
ATOM 1496 O O . ASN A 1 190 ? -1.241 -14.967 27.346 1.00 67.19 190 ASN A O 1
ATOM 1500 N N . ASP A 1 191 ? -3.430 -15.114 26.914 1.00 76.38 191 ASP A N 1
ATOM 1501 C CA . ASP A 1 191 ? -3.251 -15.833 25.657 1.00 76.38 191 ASP A CA 1
ATOM 1502 C C . ASP A 1 191 ? -2.795 -14.874 24.546 1.00 76.38 191 ASP A C 1
ATOM 1504 O O . ASP A 1 191 ? -2.932 -13.650 24.649 1.00 76.38 191 ASP A O 1
ATOM 1508 N N . ARG A 1 192 ? -2.203 -15.429 23.482 1.00 79.44 192 ARG A N 1
ATOM 1509 C CA . ARG A 1 192 ? -1.924 -14.660 22.260 1.00 79.44 192 ARG A CA 1
ATOM 1510 C C . ARG A 1 192 ? -3.236 -14.235 21.620 1.00 79.44 192 ARG A C 1
ATOM 1512 O O . ARG A 1 192 ? -4.181 -15.029 21.582 1.00 79.44 192 ARG A O 1
ATOM 1519 N N . LEU A 1 193 ? -3.268 -13.024 21.074 1.00 87.56 193 LEU A N 1
ATOM 1520 C CA . LEU A 1 193 ? -4.424 -12.575 20.314 1.00 87.56 193 LEU A CA 1
ATOM 1521 C C . LEU A 1 193 ? -4.657 -13.477 19.096 1.00 87.56 193 LEU A C 1
ATOM 1523 O O . LEU A 1 193 ? -3.738 -14.054 18.505 1.00 87.56 193 LEU A O 1
ATOM 1527 N N . THR A 1 194 ? -5.931 -13.638 18.747 1.00 87.31 194 THR A N 1
ATOM 1528 C CA . THR A 1 194 ? -6.316 -14.409 17.567 1.00 87.31 194 THR A CA 1
ATOM 1529 C C . THR A 1 194 ? -6.313 -13.494 16.357 1.00 87.31 194 THR A C 1
ATOM 1531 O O . THR A 1 194 ? -6.929 -12.433 16.353 1.00 87.31 194 THR A O 1
ATOM 1534 N N . TYR A 1 195 ? -5.599 -13.918 15.322 1.00 86.75 195 TYR A N 1
ATOM 1535 C CA . TYR A 1 195 ? -5.500 -13.185 14.070 1.00 86.75 195 TYR A CA 1
ATOM 1536 C C . TYR A 1 195 ? -6.316 -13.901 12.998 1.00 86.75 195 TYR A C 1
ATOM 1538 O O . TYR A 1 195 ? -6.313 -15.140 12.976 1.00 86.75 195 TYR A O 1
ATOM 1546 N N . PRO A 1 196 ? -6.959 -13.162 12.076 1.00 81.44 196 PRO A N 1
ATOM 1547 C CA . PRO A 1 196 ? -7.495 -13.743 10.858 1.00 81.44 196 PRO A CA 1
ATOM 1548 C C . PRO A 1 196 ? -6.426 -14.624 10.213 1.00 81.44 196 PRO A C 1
ATOM 1550 O O . PRO A 1 196 ? -5.282 -14.204 10.003 1.00 81.44 196 PRO A O 1
ATOM 1553 N N . THR A 1 197 ? -6.773 -15.885 9.963 1.00 65.56 197 THR A N 1
ATOM 1554 C CA . THR A 1 197 ? -5.883 -16.777 9.226 1.00 65.56 197 THR A CA 1
ATOM 1555 C C . THR A 1 197 ? -5.734 -16.190 7.835 1.00 65.56 197 THR A C 1
ATOM 1557 O O . THR A 1 197 ? -6.738 -15.844 7.211 1.00 65.56 197 THR A O 1
ATOM 1560 N N . SER A 1 198 ? -4.497 -16.073 7.342 1.00 55.41 198 SER A N 1
ATOM 1561 C CA . SER A 1 198 ? -4.302 -15.779 5.930 1.00 55.41 198 SER A CA 1
ATOM 1562 C C . SER A 1 198 ? -5.025 -16.885 5.177 1.00 55.41 198 SER A C 1
ATOM 1564 O O . SER A 1 198 ? -4.657 -18.062 5.268 1.00 55.41 198 SER A O 1
ATOM 1566 N N . VAL A 1 199 ? -6.108 -16.538 4.483 1.00 47.78 199 VAL A N 1
ATOM 1567 C CA . VAL A 1 199 ? -6.645 -17.437 3.478 1.00 47.78 199 VAL A CA 1
ATOM 1568 C C . VAL A 1 199 ? -5.537 -17.466 2.447 1.00 47.78 199 VAL A C 1
ATOM 1570 O O . VAL A 1 199 ? -5.436 -16.576 1.615 1.00 47.78 199 VAL A O 1
ATOM 1573 N N . ASN A 1 200 ? -4.649 -18.455 2.551 1.00 38.59 200 ASN A N 1
ATOM 1574 C CA . ASN A 1 200 ? -3.766 -18.827 1.467 1.00 38.59 200 ASN A CA 1
ATOM 1575 C C . ASN A 1 200 ? -4.709 -19.265 0.351 1.00 38.59 200 ASN A C 1
ATOM 1577 O O . ASN A 1 200 ? -4.986 -20.455 0.190 1.00 38.59 200 ASN A O 1
ATOM 1581 N N . LYS A 1 201 ? -5.270 -18.308 -0.396 1.00 41.66 201 LYS A N 1
ATOM 1582 C CA . LYS A 1 201 ? -5.774 -18.597 -1.720 1.00 41.66 201 LYS A CA 1
ATOM 1583 C C . LYS A 1 201 ? -4.577 -19.204 -2.409 1.00 41.66 201 LYS A C 1
ATOM 1585 O O . LYS A 1 201 ? -3.547 -18.547 -2.563 1.00 41.66 201 LYS A O 1
ATOM 1590 N N . ALA A 1 202 ? -4.703 -20.503 -2.682 1.00 38.66 202 ALA A N 1
ATOM 1591 C CA . ALA A 1 202 ? -3.754 -21.270 -3.458 1.00 38.66 202 ALA A CA 1
ATOM 1592 C C . ALA A 1 202 ? -3.235 -20.346 -4.546 1.00 38.66 202 ALA A C 1
ATOM 1594 O O . ALA A 1 202 ? -4.056 -19.784 -5.275 1.00 38.66 202 ALA A O 1
ATOM 1595 N N . THR A 1 203 ? -1.917 -20.123 -4.525 1.00 41.53 203 THR A N 1
ATOM 1596 C CA . THR A 1 203 ? -1.150 -19.253 -5.413 1.00 41.53 203 THR A CA 1
ATOM 1597 C C . THR A 1 203 ? -1.921 -19.132 -6.709 1.00 41.53 203 THR A C 1
ATOM 1599 O O . THR A 1 203 ? -1.990 -20.129 -7.430 1.00 41.53 203 THR A O 1
ATOM 1602 N N . SER A 1 204 ? -2.627 -18.006 -6.918 1.00 47.62 204 SER A N 1
ATOM 1603 C CA . SER A 1 204 ? -3.481 -17.825 -8.096 1.00 47.62 204 SER A CA 1
ATOM 1604 C C . SER A 1 204 ? -2.649 -18.297 -9.269 1.00 47.62 204 SER A C 1
ATOM 1606 O O . SER A 1 204 ? -1.609 -17.683 -9.518 1.00 47.62 204 SER A O 1
ATOM 1608 N N . SER A 1 205 ? -3.037 -19.420 -9.891 1.00 52.53 205 SER A N 1
ATOM 1609 C CA . SER A 1 205 ? -2.202 -20.116 -10.872 1.00 52.53 205 SER A CA 1
ATOM 1610 C C . SER A 1 205 ? -1.621 -19.063 -11.795 1.00 52.53 205 SER A C 1
ATOM 1612 O O . SER A 1 205 ? -2.408 -18.272 -12.329 1.00 52.53 205 SER A O 1
ATOM 1614 N N . ALA A 1 206 ? -0.286 -18.971 -11.864 1.00 60.31 206 ALA A N 1
ATOM 1615 C CA . ALA A 1 206 ? 0.387 -17.873 -12.544 1.00 60.31 206 ALA A CA 1
ATOM 1616 C C . ALA A 1 206 ? -0.288 -17.676 -13.900 1.00 60.31 206 ALA A C 1
ATOM 1618 O O . ALA A 1 206 ? -0.310 -18.595 -14.724 1.00 60.31 206 ALA A O 1
ATOM 1619 N N . LYS A 1 207 ? -0.952 -16.527 -14.067 1.00 75.25 207 LYS A N 1
ATOM 1620 C CA . LYS A 1 207 ? -1.698 -16.245 -15.285 1.00 75.25 207 LYS A CA 1
ATOM 1621 C C . LYS A 1 207 ? -0.707 -16.363 -16.432 1.00 75.25 207 LYS A C 1
ATOM 1623 O O . LYS A 1 207 ? 0.358 -15.752 -16.384 1.00 75.25 207 LYS A O 1
ATOM 1628 N N . TYR A 1 208 ? -1.036 -17.181 -17.424 1.00 83.00 208 TYR A N 1
ATOM 1629 C CA . TYR A 1 208 ? -0.215 -17.267 -18.618 1.00 83.00 208 TYR A CA 1
ATOM 1630 C C . TYR A 1 208 ? -0.252 -15.907 -19.315 1.00 83.00 208 TYR A C 1
ATOM 1632 O O . TYR A 1 208 ? -1.316 -15.459 -19.741 1.00 83.00 208 TYR A O 1
ATOM 1640 N N . ILE A 1 209 ? 0.903 -15.251 -19.378 1.00 85.44 209 ILE A N 1
ATOM 1641 C CA . ILE A 1 209 ? 1.098 -14.013 -20.125 1.00 85.44 209 ILE A CA 1
ATOM 1642 C C . ILE A 1 209 ? 1.784 -14.400 -21.438 1.00 85.44 209 ILE A C 1
ATOM 1644 O O . ILE A 1 209 ? 2.819 -15.079 -21.388 1.00 85.44 209 ILE A O 1
ATOM 1648 N N . PRO A 1 210 ? 1.227 -14.027 -22.606 1.00 88.38 210 PRO A N 1
ATOM 1649 C CA . PRO A 1 210 ? 1.846 -14.340 -23.886 1.00 88.38 210 PRO A CA 1
ATOM 1650 C C . PRO A 1 210 ? 3.256 -13.746 -24.009 1.00 88.38 210 PRO A C 1
ATOM 1652 O O . PRO A 1 210 ? 3.604 -12.758 -23.361 1.00 88.38 210 PRO A O 1
ATOM 1655 N N . TYR A 1 211 ? 4.079 -14.340 -24.875 1.00 88.88 211 TYR A N 1
ATOM 1656 C CA . TYR A 1 211 ? 5.400 -13.790 -25.177 1.00 88.88 211 TYR A CA 1
ATOM 1657 C C . TYR A 1 211 ? 5.278 -12.401 -25.816 1.00 88.88 211 TYR A C 1
ATOM 1659 O O . TYR A 1 211 ? 4.506 -12.219 -26.754 1.00 88.88 211 TYR A O 1
ATOM 1667 N N . ARG A 1 212 ? 6.082 -11.452 -25.329 1.00 91.12 212 ARG A N 1
ATOM 1668 C CA . ARG A 1 212 ? 6.099 -10.058 -25.789 1.00 91.12 212 ARG A CA 1
ATOM 1669 C C . ARG A 1 212 ? 7.028 -9.890 -26.982 1.00 91.12 212 ARG A C 1
ATOM 1671 O O . ARG A 1 212 ? 8.236 -10.117 -26.860 1.00 91.12 212 ARG A O 1
ATOM 1678 N N . THR A 1 213 ? 6.503 -9.455 -28.121 1.00 91.56 213 THR A N 1
ATOM 1679 C CA . THR A 1 213 ? 7.304 -9.197 -29.324 1.00 91.56 213 THR A CA 1
ATOM 1680 C C . THR A 1 213 ? 8.165 -7.945 -29.183 1.00 91.56 213 THR A C 1
ATOM 1682 O O . THR A 1 213 ? 9.224 -7.863 -29.805 1.00 91.56 213 THR A O 1
ATOM 1685 N N . GLN A 1 214 ? 7.788 -7.013 -28.298 1.00 91.50 214 GLN A N 1
ATOM 1686 C CA . GLN A 1 214 ? 8.534 -5.771 -28.057 1.00 91.50 214 GLN A CA 1
ATOM 1687 C C . GLN A 1 214 ? 10.000 -5.968 -27.652 1.00 91.50 214 GLN A C 1
ATOM 1689 O O . GLN A 1 214 ? 10.831 -5.095 -27.890 1.00 91.50 214 GLN A O 1
ATOM 1694 N N . LEU A 1 215 ? 10.362 -7.112 -27.062 1.00 88.44 215 LEU A N 1
ATOM 1695 C CA . LEU A 1 215 ? 11.694 -7.355 -26.489 1.00 88.44 215 LEU A CA 1
ATOM 1696 C C . LEU A 1 215 ? 12.857 -7.209 -27.485 1.00 88.44 215 LEU A C 1
ATOM 1698 O O . LEU A 1 215 ? 14.006 -7.072 -27.062 1.00 88.44 215 LEU A O 1
ATOM 1702 N N . ARG A 1 216 ? 12.583 -7.256 -28.794 1.00 89.75 216 ARG A N 1
ATOM 1703 C CA . ARG A 1 216 ? 13.592 -7.129 -29.855 1.00 89.75 216 ARG A CA 1
ATOM 1704 C C . ARG A 1 216 ? 13.611 -5.762 -30.537 1.00 89.75 216 ARG A C 1
ATOM 1706 O O . ARG A 1 216 ? 14.577 -5.472 -31.240 1.00 89.75 216 ARG A O 1
ATOM 1713 N N . LEU A 1 217 ? 12.625 -4.899 -30.279 1.00 93.44 217 LEU A N 1
ATOM 1714 C CA . LEU A 1 217 ? 12.486 -3.606 -30.963 1.00 93.44 217 LEU A CA 1
ATOM 1715 C C . LEU A 1 217 ? 13.701 -2.701 -30.776 1.00 93.44 217 LEU A C 1
ATOM 1717 O O . LEU A 1 217 ? 14.104 -2.017 -31.704 1.00 93.44 217 LEU A O 1
ATOM 1721 N N . TRP A 1 218 ? 14.371 -2.772 -29.626 1.00 93.00 218 TRP A N 1
ATOM 1722 C CA . TRP A 1 218 ? 15.603 -2.017 -29.389 1.00 93.00 218 TRP A CA 1
ATOM 1723 C C . TRP A 1 218 ? 16.745 -2.330 -30.376 1.00 93.00 218 TRP A C 1
ATOM 1725 O O . TRP A 1 218 ? 17.672 -1.534 -30.501 1.00 93.00 218 TRP A O 1
ATOM 1735 N N . LYS A 1 219 ? 16.700 -3.485 -31.053 1.00 91.94 219 LYS A N 1
ATOM 1736 C CA . LYS A 1 219 ? 17.628 -3.890 -32.122 1.00 91.94 219 LYS A CA 1
ATOM 1737 C C . LYS A 1 219 ? 17.038 -3.709 -33.515 1.00 91.94 219 LYS A C 1
ATOM 1739 O O . LYS A 1 219 ? 17.782 -3.412 -34.444 1.00 91.94 219 LYS A O 1
ATOM 1744 N N . GLU A 1 220 ? 15.751 -4.001 -33.661 1.00 93.38 220 GLU A N 1
ATOM 1745 C CA . GLU A 1 220 ? 15.090 -4.156 -34.960 1.00 93.38 220 GLU A CA 1
ATOM 1746 C C . GLU A 1 220 ? 14.510 -2.839 -35.489 1.00 93.38 220 GLU A C 1
ATOM 1748 O O . GLU A 1 220 ? 14.476 -2.643 -36.702 1.00 93.38 220 GLU A O 1
ATOM 1753 N N . ASP A 1 221 ? 14.115 -1.923 -34.601 1.00 97.44 221 ASP A N 1
ATOM 1754 C CA . ASP A 1 221 ? 13.624 -0.597 -34.964 1.00 97.44 221 ASP A CA 1
ATOM 1755 C C . ASP A 1 221 ? 14.744 0.456 -34.919 1.00 97.44 221 ASP A C 1
ATOM 1757 O O . ASP A 1 221 ? 15.559 0.499 -33.991 1.00 97.44 221 ASP A O 1
ATOM 1761 N N . ALA A 1 222 ? 14.786 1.324 -35.931 1.00 97.00 222 ALA A N 1
ATOM 1762 C CA . ALA A 1 222 ? 15.852 2.306 -36.095 1.00 97.00 222 ALA A CA 1
ATOM 1763 C C . ALA A 1 222 ? 15.836 3.392 -35.006 1.00 97.00 222 ALA A C 1
ATOM 1765 O O . ALA A 1 222 ? 16.903 3.799 -34.536 1.00 97.00 222 ALA A O 1
ATOM 1766 N N . GLU A 1 223 ? 14.656 3.849 -34.582 1.00 97.38 223 GLU A N 1
ATOM 1767 C CA . GLU A 1 223 ? 14.522 4.896 -33.569 1.00 97.38 223 GLU A CA 1
ATOM 1768 C C . GLU A 1 223 ? 14.797 4.351 -32.168 1.00 97.38 223 GLU A C 1
ATOM 1770 O O . GLU A 1 223 ? 15.545 4.967 -31.397 1.00 97.38 223 GLU A O 1
ATOM 1775 N N . CYS A 1 224 ? 14.277 3.160 -31.852 1.00 97.25 224 CYS A N 1
ATOM 1776 C CA . CYS A 1 224 ? 14.607 2.466 -30.611 1.00 97.25 224 CYS A CA 1
ATOM 1777 C C . CYS A 1 224 ? 16.116 2.184 -30.525 1.00 97.25 224 CYS A C 1
ATOM 1779 O O . CYS A 1 224 ? 16.738 2.472 -29.499 1.00 97.25 224 CYS A O 1
ATOM 1781 N N . CYS A 1 225 ? 16.728 1.693 -31.608 1.00 97.12 225 CYS A N 1
ATOM 1782 C CA . CYS A 1 225 ? 18.166 1.431 -31.682 1.00 97.12 225 CYS A CA 1
ATOM 1783 C C . CYS A 1 225 ? 18.995 2.706 -31.482 1.00 97.12 225 CYS A C 1
ATOM 1785 O O . CYS A 1 225 ? 19.942 2.713 -30.692 1.00 97.12 225 CYS A O 1
ATOM 1787 N N . ALA A 1 226 ? 18.617 3.817 -32.122 1.00 97.06 226 ALA A N 1
ATOM 1788 C CA . ALA A 1 226 ? 19.273 5.107 -31.917 1.00 97.06 226 ALA A CA 1
ATOM 1789 C C . ALA A 1 226 ? 19.191 5.569 -30.451 1.00 97.06 226 ALA A C 1
ATOM 1791 O O . ALA A 1 226 ? 20.174 6.075 -29.902 1.00 97.06 226 ALA A O 1
ATOM 1792 N N . CYS A 1 227 ? 18.048 5.354 -29.793 1.00 96.56 227 CYS A N 1
ATOM 1793 C CA . CYS A 1 227 ? 17.872 5.700 -28.386 1.00 96.56 227 CYS A CA 1
ATOM 1794 C C . CYS A 1 227 ? 18.782 4.859 -27.472 1.00 96.56 227 CYS A C 1
ATOM 1796 O O . CYS A 1 227 ? 19.521 5.417 -26.654 1.00 96.56 227 CYS A O 1
ATOM 1798 N N . VAL A 1 228 ? 18.822 3.536 -27.675 1.00 97.12 228 VAL A N 1
ATOM 1799 C CA . VAL A 1 228 ? 19.707 2.635 -26.917 1.00 97.12 228 VAL A CA 1
ATOM 1800 C C . VAL A 1 228 ? 21.184 2.939 -27.166 1.00 97.12 228 VAL A C 1
ATOM 1802 O O . VAL A 1 228 ? 21.972 2.920 -26.221 1.00 97.12 228 VAL A O 1
ATOM 1805 N N . ASN A 1 229 ? 21.577 3.280 -28.394 1.00 96.50 229 ASN A N 1
ATOM 1806 C CA . ASN A 1 229 ? 22.957 3.666 -28.692 1.00 96.50 2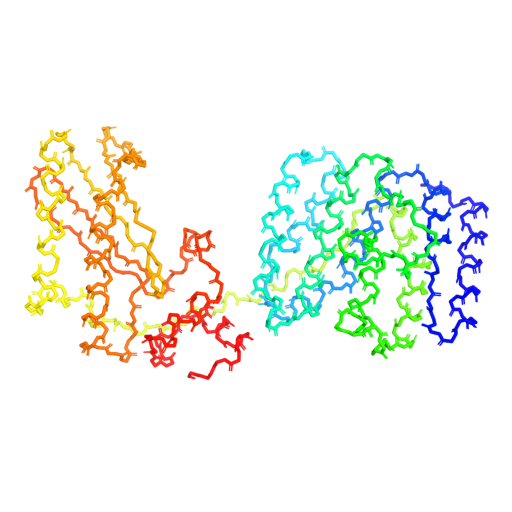29 ASN A CA 1
ATOM 1807 C C . ASN A 1 229 ? 23.373 4.935 -27.937 1.00 96.50 229 ASN A C 1
ATOM 1809 O O . ASN A 1 229 ? 24.467 4.970 -27.377 1.00 96.50 229 ASN A O 1
ATOM 1813 N N . GLY A 1 230 ? 22.485 5.928 -27.821 1.00 96.12 230 GLY A N 1
ATOM 1814 C CA . GLY A 1 230 ? 22.742 7.119 -27.008 1.00 96.12 230 GLY A CA 1
ATOM 1815 C C . GLY A 1 230 ? 22.971 6.797 -25.525 1.00 96.12 230 GLY A C 1
ATOM 1816 O O . GLY A 1 230 ? 23.882 7.347 -24.908 1.00 96.12 230 GLY A O 1
ATOM 1817 N N . ILE A 1 231 ? 22.201 5.859 -24.960 1.00 97.31 231 ILE A N 1
ATOM 1818 C CA . ILE A 1 231 ? 22.414 5.368 -23.586 1.00 97.31 231 ILE A CA 1
ATOM 1819 C C . ILE A 1 231 ? 23.759 4.634 -23.481 1.00 97.31 231 ILE A C 1
ATOM 1821 O O . ILE A 1 231 ? 24.563 4.912 -22.587 1.00 97.31 231 ILE A O 1
ATOM 1825 N N . LYS A 1 232 ? 24.032 3.725 -24.424 1.00 97.31 232 LYS A N 1
ATOM 1826 C CA . LYS A 1 232 ? 25.263 2.928 -24.477 1.00 97.31 232 LYS A CA 1
ATOM 1827 C C . LYS A 1 232 ? 26.509 3.807 -24.503 1.00 97.31 232 LYS A C 1
ATOM 1829 O O . LYS A 1 232 ? 27.460 3.523 -23.781 1.00 97.31 232 LYS A O 1
ATOM 1834 N N . GLU A 1 233 ? 26.520 4.862 -25.314 1.00 97.06 233 GLU A N 1
ATOM 1835 C CA . GLU A 1 233 ? 27.659 5.777 -25.431 1.00 97.06 233 GLU A CA 1
ATOM 1836 C C . GLU A 1 233 ? 28.035 6.423 -24.095 1.00 97.06 233 GLU A C 1
ATOM 1838 O O . GLU A 1 233 ? 29.221 6.535 -23.778 1.00 97.06 233 GLU A O 1
ATOM 1843 N N . VAL A 1 234 ? 27.042 6.831 -23.302 1.00 96.25 234 VAL A N 1
ATOM 1844 C CA . VAL A 1 234 ? 27.272 7.417 -21.975 1.00 96.25 234 VAL A CA 1
ATOM 1845 C C . VAL A 1 234 ? 27.821 6.366 -21.016 1.00 96.25 234 VAL A C 1
ATOM 1847 O O . VAL A 1 234 ? 28.864 6.589 -20.403 1.00 96.25 234 VAL A O 1
ATOM 1850 N N . LEU A 1 235 ? 27.182 5.197 -20.934 1.00 96.12 235 LEU A N 1
ATOM 1851 C CA . LEU A 1 235 ? 27.601 4.131 -20.020 1.00 96.12 235 LEU A CA 1
ATOM 1852 C C . LEU A 1 235 ? 29.012 3.608 -20.342 1.00 96.12 235 LEU A C 1
ATOM 1854 O O . LEU A 1 235 ? 29.814 3.405 -19.434 1.00 96.12 235 LEU A O 1
ATOM 1858 N N . VAL A 1 236 ? 29.360 3.459 -21.625 1.00 96.88 236 VAL A N 1
ATOM 1859 C CA . VAL A 1 236 ? 30.719 3.083 -22.059 1.00 96.88 236 VAL A CA 1
ATOM 1860 C C . VAL A 1 236 ? 31.748 4.129 -21.627 1.00 96.88 236 VAL A C 1
ATOM 1862 O O . VAL A 1 236 ? 32.812 3.767 -21.124 1.00 96.88 236 VAL A O 1
ATOM 1865 N N . LYS A 1 237 ? 31.440 5.426 -21.770 1.00 95.12 237 LYS A N 1
ATOM 1866 C CA . LYS A 1 237 ? 32.332 6.502 -21.307 1.00 95.12 237 LYS A CA 1
ATOM 1867 C C . LYS A 1 237 ? 32.540 6.449 -19.796 1.00 95.12 237 LYS A C 1
ATOM 1869 O O . LYS A 1 237 ? 33.672 6.620 -19.354 1.00 95.12 237 LYS A O 1
ATOM 1874 N N . MET A 1 238 ? 31.490 6.173 -19.021 1.00 93.12 238 MET A N 1
ATOM 1875 C CA . MET A 1 238 ? 31.596 6.016 -17.565 1.00 93.12 238 MET A CA 1
ATOM 1876 C C . MET A 1 238 ? 32.502 4.840 -17.190 1.00 93.12 238 MET A C 1
ATOM 1878 O O . MET A 1 238 ? 33.449 5.020 -16.427 1.00 93.12 238 MET A O 1
ATOM 1882 N N . VAL A 1 239 ? 32.259 3.665 -17.784 1.00 93.81 239 VAL A N 1
ATOM 1883 C CA . VAL A 1 239 ? 33.061 2.452 -17.558 1.00 93.81 239 VAL A CA 1
ATOM 1884 C C . VAL A 1 239 ? 34.534 2.695 -17.884 1.00 93.81 239 VAL A C 1
ATOM 1886 O O . VAL A 1 239 ? 35.403 2.336 -17.092 1.00 93.81 239 VAL A O 1
ATOM 1889 N N . ALA A 1 240 ? 34.824 3.345 -19.014 1.00 93.94 240 ALA A N 1
ATOM 1890 C CA . ALA A 1 240 ? 36.190 3.639 -19.433 1.00 93.94 240 ALA A CA 1
ATOM 1891 C C . ALA A 1 240 ? 36.876 4.678 -18.530 1.00 93.94 240 ALA A C 1
ATOM 1893 O O . ALA A 1 240 ? 38.007 4.457 -18.097 1.00 93.94 240 ALA A O 1
ATOM 1894 N N . PHE A 1 241 ? 36.203 5.795 -18.233 1.00 90.75 241 PHE A N 1
ATOM 1895 C CA . PHE A 1 241 ? 36.762 6.889 -17.434 1.00 90.75 241 PHE A CA 1
ATOM 1896 C C . PHE A 1 241 ? 37.079 6.449 -16.003 1.00 90.75 241 PHE A C 1
ATOM 1898 O O . PHE A 1 241 ? 38.166 6.718 -15.497 1.00 90.75 241 PHE A O 1
ATOM 1905 N N . ALA A 1 242 ? 36.150 5.736 -15.368 1.00 90.38 242 ALA A N 1
ATOM 1906 C CA . ALA A 1 242 ? 36.294 5.281 -13.990 1.00 90.38 242 ALA A CA 1
ATOM 1907 C C . ALA A 1 242 ? 36.979 3.904 -13.865 1.00 90.38 242 ALA A C 1
ATOM 1909 O O . ALA A 1 242 ? 37.135 3.394 -12.757 1.00 90.38 242 ALA A O 1
ATOM 1910 N N . GLN A 1 243 ? 37.398 3.312 -14.992 1.00 92.19 243 GLN A N 1
ATOM 1911 C CA . GLN A 1 243 ? 38.070 2.009 -15.079 1.00 92.19 243 GLN A CA 1
ATOM 1912 C C . GLN A 1 243 ? 37.278 0.861 -14.432 1.00 92.19 243 GLN A C 1
ATOM 1914 O O . GLN A 1 243 ? 37.836 -0.032 -13.791 1.00 92.19 243 GLN A O 1
ATOM 1919 N N . TRP A 1 244 ? 35.957 0.874 -14.597 1.00 92.81 244 TRP A N 1
ATOM 1920 C CA . TRP A 1 244 ? 35.091 -0.167 -14.055 1.00 92.81 244 TRP A CA 1
ATOM 1921 C C . TRP A 1 244 ? 35.199 -1.460 -14.865 1.00 92.81 244 TRP A C 1
ATOM 1923 O O . TRP A 1 244 ? 35.343 -1.452 -16.086 1.00 92.81 244 TRP A O 1
ATOM 1933 N N . SER A 1 245 ? 35.095 -2.606 -14.191 1.00 92.94 245 SER A N 1
ATOM 1934 C CA . SER A 1 245 ? 35.025 -3.909 -14.867 1.00 92.94 245 SER A CA 1
ATOM 1935 C C . SER A 1 245 ? 33.665 -4.134 -15.536 1.00 92.94 245 SER A C 1
ATOM 1937 O O . SER A 1 245 ? 33.586 -4.762 -16.596 1.00 92.94 245 SER A O 1
ATOM 1939 N N . LYS A 1 246 ? 32.606 -3.624 -14.898 1.00 94.44 246 LYS A N 1
ATOM 1940 C CA . LYS A 1 246 ? 31.202 -3.783 -15.267 1.00 94.44 246 LYS A CA 1
ATOM 1941 C C . LYS A 1 246 ? 30.379 -2.633 -14.686 1.00 94.44 246 LYS A C 1
ATOM 1943 O O . LYS A 1 246 ? 30.644 -2.186 -13.569 1.00 94.44 246 LYS A O 1
ATOM 1948 N N . CYS A 1 247 ? 29.365 -2.214 -15.431 1.00 95.06 247 CYS A N 1
ATOM 1949 C CA . CYS A 1 247 ? 28.324 -1.279 -15.029 1.00 95.06 247 CYS A CA 1
ATOM 1950 C C . CYS A 1 247 ? 26.951 -1.922 -15.255 1.00 95.06 247 CYS A C 1
ATOM 1952 O O . CYS A 1 247 ? 26.705 -2.512 -16.308 1.00 95.06 247 CYS A O 1
ATOM 1954 N N . GLU A 1 248 ? 26.051 -1.785 -14.290 1.00 96.88 248 GLU A N 1
ATOM 1955 C CA . GLU A 1 248 ? 24.632 -2.100 -14.427 1.00 96.88 248 GLU A CA 1
ATOM 1956 C C . GLU A 1 248 ? 23.814 -0.832 -14.211 1.00 96.88 248 GLU A C 1
ATOM 1958 O O . GLU A 1 248 ? 23.945 -0.168 -13.189 1.00 96.88 248 GLU A O 1
ATOM 1963 N N . PHE A 1 249 ? 22.978 -0.504 -15.185 1.00 97.00 249 PHE A N 1
ATOM 1964 C CA . PHE A 1 249 ? 22.021 0.585 -15.130 1.00 97.00 249 PHE A CA 1
ATOM 1965 C C . PHE A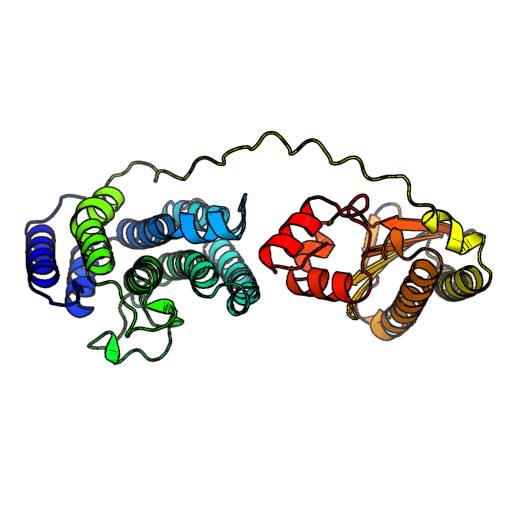 1 249 ? 20.614 -0.000 -15.048 1.00 97.00 249 PHE A C 1
ATOM 1967 O O . PHE A 1 249 ? 20.234 -0.827 -15.880 1.00 97.00 249 PHE A O 1
ATOM 1974 N N . TYR A 1 250 ? 19.858 0.431 -14.051 1.00 96.50 250 TYR A N 1
ATOM 1975 C CA . TYR A 1 250 ? 18.455 0.109 -13.855 1.00 96.50 250 TYR A CA 1
ATOM 1976 C C . TYR A 1 250 ? 17.659 1.393 -14.016 1.00 96.50 250 TYR A C 1
ATOM 1978 O O . TYR A 1 250 ? 18.038 2.427 -13.479 1.00 96.50 250 TYR A O 1
ATOM 1986 N N . CYS A 1 251 ? 16.553 1.331 -14.739 1.00 96.19 251 CYS A N 1
ATOM 1987 C CA . CYS A 1 251 ? 15.609 2.429 -14.814 1.00 96.19 251 CYS A CA 1
ATOM 1988 C C . CYS A 1 251 ? 14.211 1.864 -14.615 1.00 96.19 251 CYS A C 1
ATOM 1990 O O . CYS A 1 251 ? 13.656 1.235 -15.523 1.00 96.19 251 CYS A O 1
ATOM 1992 N N . TYR A 1 252 ? 13.683 2.057 -13.409 1.00 96.31 252 TYR A N 1
ATOM 1993 C CA . TYR A 1 252 ? 12.288 1.787 -13.093 1.00 96.31 252 TYR A CA 1
ATOM 1994 C C . TYR A 1 252 ? 11.478 3.006 -13.510 1.00 96.31 252 TYR A C 1
ATOM 1996 O O . TYR A 1 252 ? 11.824 4.114 -13.114 1.00 96.31 252 TYR A O 1
ATOM 2004 N N . THR A 1 253 ? 10.465 2.825 -14.348 1.00 94.25 253 THR A N 1
ATOM 2005 C CA . THR A 1 253 ? 9.685 3.939 -14.895 1.00 94.25 253 THR A CA 1
ATOM 2006 C C . THR A 1 253 ? 8.205 3.594 -14.883 1.00 94.25 253 THR A C 1
ATOM 2008 O O . THR A 1 253 ? 7.759 2.638 -15.528 1.00 94.25 253 THR A O 1
ATOM 2011 N N . VAL A 1 254 ? 7.445 4.383 -14.137 1.00 94.88 254 VAL A N 1
ATOM 2012 C CA . VAL A 1 254 ? 5.995 4.277 -13.998 1.00 94.88 254 VAL A CA 1
ATOM 2013 C C . VAL A 1 254 ? 5.447 5.674 -14.253 1.00 94.88 254 VAL A C 1
ATOM 2015 O O . VAL A 1 254 ? 5.928 6.643 -13.676 1.00 94.88 254 VAL A O 1
ATOM 2018 N N . GLU A 1 255 ? 4.503 5.776 -15.183 1.00 86.12 255 GLU A N 1
ATOM 2019 C CA . GLU A 1 255 ? 3.892 7.031 -15.608 1.00 86.12 255 GLU A CA 1
ATOM 2020 C C . GLU A 1 255 ? 4.944 8.001 -16.181 1.00 86.12 255 GLU A C 1
ATOM 2022 O O . GLU A 1 255 ? 5.517 7.716 -17.245 1.00 86.12 255 GLU A O 1
ATOM 2027 N N . SER A 1 256 ? 5.199 9.121 -15.509 1.00 76.94 256 SER A N 1
ATOM 2028 C CA . SER A 1 256 ? 6.211 10.126 -15.844 1.00 76.94 256 SER A CA 1
ATOM 2029 C C . SER A 1 256 ? 7.392 10.138 -14.867 1.00 76.94 256 SER A C 1
ATOM 2031 O O . SER A 1 256 ? 8.334 10.912 -15.041 1.00 76.94 256 SER A O 1
ATOM 2033 N N . ILE A 1 257 ? 7.371 9.256 -13.864 1.00 87.50 257 ILE A N 1
ATOM 2034 C CA . ILE A 1 257 ? 8.372 9.190 -12.805 1.00 87.50 257 ILE A CA 1
ATOM 2035 C C . ILE A 1 257 ? 9.342 8.043 -13.090 1.00 87.50 257 ILE A C 1
ATOM 2037 O O . ILE A 1 257 ? 8.963 6.892 -13.331 1.00 87.50 257 ILE A O 1
ATOM 2041 N N . SER A 1 258 ? 10.633 8.360 -13.022 1.00 90.81 258 SER A N 1
ATOM 2042 C CA . SER A 1 258 ? 11.714 7.396 -13.194 1.00 90.81 258 SER A CA 1
ATOM 2043 C C . SER A 1 258 ? 12.621 7.357 -11.969 1.00 90.81 258 SER A C 1
ATOM 2045 O O . SER A 1 258 ? 13.031 8.392 -11.451 1.00 90.81 258 SER A O 1
ATOM 2047 N N . GLN A 1 259 ? 13.001 6.149 -11.559 1.00 92.12 259 GLN A N 1
ATOM 2048 C CA . GLN A 1 259 ? 13.948 5.874 -10.478 1.00 92.12 259 GLN A CA 1
ATOM 2049 C C . GLN A 1 259 ? 15.185 5.175 -11.067 1.00 92.12 259 GLN A C 1
ATOM 2051 O O . GLN A 1 259 ? 15.250 3.941 -11.109 1.00 92.12 259 GLN A O 1
ATOM 2056 N N . PRO A 1 260 ? 16.132 5.941 -11.642 1.00 93.69 260 PRO A N 1
ATOM 2057 C CA . PRO A 1 260 ? 17.346 5.399 -12.236 1.00 93.69 260 PRO A CA 1
ATOM 2058 C C . PRO A 1 260 ? 18.409 5.060 -11.180 1.00 93.69 260 PRO A C 1
ATOM 2060 O O . PRO A 1 260 ? 18.723 5.863 -10.305 1.00 93.69 260 PRO A O 1
ATOM 2063 N N . GLU A 1 261 ? 19.058 3.908 -11.325 1.00 94.19 261 GLU A N 1
ATOM 2064 C CA . GLU A 1 261 ? 20.175 3.485 -10.482 1.00 94.19 261 GLU A CA 1
ATOM 2065 C C . GLU A 1 261 ? 21.332 2.970 -11.332 1.00 94.19 261 GLU A C 1
ATOM 2067 O O . GLU A 1 261 ? 21.142 2.236 -12.303 1.00 94.19 261 GLU A O 1
ATOM 2072 N N . ILE A 1 262 ? 22.555 3.329 -10.946 1.00 95.31 262 ILE A N 1
ATOM 2073 C CA . ILE A 1 262 ? 23.776 2.800 -11.551 1.00 95.31 262 ILE A CA 1
ATOM 2074 C C . ILE A 1 262 ? 24.583 2.090 -10.475 1.00 95.31 262 ILE A C 1
ATOM 2076 O O . ILE A 1 262 ? 24.853 2.650 -9.413 1.00 95.31 262 ILE A O 1
ATOM 2080 N N . TYR A 1 263 ? 25.012 0.876 -10.791 1.00 95.19 263 TYR A N 1
ATOM 2081 C CA . TYR A 1 263 ? 25.942 0.097 -9.995 1.00 95.19 263 TYR A CA 1
ATOM 2082 C C . TYR A 1 263 ? 27.191 -0.200 -10.811 1.00 95.19 263 TYR A C 1
ATOM 2084 O O . TYR A 1 263 ? 27.115 -0.612 -11.970 1.00 95.19 263 TYR A O 1
ATOM 2092 N N . TYR A 1 264 ? 28.350 -0.037 -10.192 1.00 93.75 264 TYR A N 1
ATOM 2093 C CA . TYR A 1 264 ? 29.630 -0.472 -10.737 1.00 93.75 264 TYR A CA 1
ATOM 2094 C C . TYR A 1 264 ? 30.248 -1.531 -9.829 1.00 93.75 264 TYR A C 1
ATOM 2096 O O . TYR A 1 264 ? 29.854 -1.669 -8.678 1.00 93.75 264 TYR A O 1
ATOM 2104 N N . TYR A 1 265 ? 31.212 -2.301 -10.327 1.00 91.06 265 TYR A N 1
ATOM 2105 C CA . TYR A 1 265 ? 31.737 -3.450 -9.584 1.00 91.06 265 TYR A CA 1
ATOM 2106 C C . TYR A 1 265 ? 33.173 -3.228 -9.108 1.00 91.06 265 TYR A C 1
ATOM 2108 O O . TYR A 1 265 ? 34.069 -2.950 -9.910 1.00 91.06 265 TYR A O 1
ATOM 2116 N N . LYS A 1 266 ? 33.405 -3.412 -7.801 1.00 84.88 266 LYS A N 1
ATOM 2117 C CA . LYS A 1 266 ? 34.746 -3.537 -7.204 1.00 84.88 266 LYS A CA 1
ATOM 2118 C C . LYS A 1 266 ? 34.994 -5.012 -6.889 1.00 84.88 266 LYS A C 1
ATOM 2120 O O . LYS A 1 266 ? 34.562 -5.524 -5.862 1.00 84.88 266 LYS A O 1
ATOM 2125 N N . GLY A 1 267 ? 35.661 -5.716 -7.802 1.00 84.12 267 GLY A N 1
ATOM 2126 C CA . GLY A 1 267 ? 35.696 -7.180 -7.762 1.00 84.12 267 GLY A CA 1
ATOM 2127 C C . GLY A 1 267 ? 34.330 -7.752 -8.151 1.00 84.12 267 GLY A C 1
ATOM 2128 O O . GLY A 1 267 ? 33.841 -7.440 -9.236 1.00 84.12 267 GLY A O 1
ATOM 2129 N N . ASN A 1 268 ? 33.725 -8.557 -7.273 1.00 84.06 268 ASN A N 1
ATOM 2130 C CA . ASN A 1 268 ? 32.390 -9.138 -7.483 1.00 84.06 268 ASN A CA 1
ATOM 2131 C C . ASN A 1 268 ? 31.264 -8.367 -6.777 1.00 84.06 268 ASN A C 1
ATOM 2133 O O . ASN A 1 268 ? 30.097 -8.642 -7.047 1.00 84.06 268 ASN A O 1
ATOM 2137 N N . GLU A 1 269 ? 31.597 -7.404 -5.917 1.00 89.31 269 GLU A N 1
ATOM 2138 C CA . GLU A 1 269 ? 30.606 -6.657 -5.145 1.00 89.31 269 GLU A CA 1
ATOM 2139 C C . GLU A 1 269 ? 30.075 -5.457 -5.945 1.00 89.31 269 GLU A C 1
ATOM 2141 O O . GLU A 1 269 ? 30.882 -4.659 -6.454 1.00 89.31 269 GLU A O 1
ATOM 2146 N N . PRO A 1 270 ? 28.742 -5.309 -6.074 1.00 93.12 270 PRO A N 1
ATOM 2147 C CA . PRO A 1 270 ? 28.140 -4.128 -6.668 1.00 93.12 270 PRO A CA 1
ATOM 2148 C C . PRO A 1 270 ? 28.244 -2.942 -5.704 1.00 93.12 270 PRO A C 1
ATOM 2150 O O . PRO A 1 270 ? 27.952 -3.041 -4.516 1.00 93.12 270 PRO A O 1
ATOM 2153 N N . VAL A 1 271 ? 28.630 -1.790 -6.235 1.00 92.94 271 VAL A N 1
ATOM 2154 C CA . VAL A 1 271 ? 28.723 -0.521 -5.519 1.00 92.94 271 VAL A CA 1
ATOM 2155 C C . VAL A 1 271 ? 27.809 0.475 -6.209 1.00 92.94 271 VAL A C 1
ATOM 2157 O O . VAL A 1 271 ? 27.927 0.708 -7.413 1.00 92.94 271 VAL A O 1
ATOM 2160 N N . TRP A 1 272 ? 26.888 1.057 -5.447 1.00 91.94 272 TRP A N 1
ATOM 2161 C CA . TRP A 1 272 ? 25.993 2.092 -5.950 1.00 91.94 272 TRP A CA 1
ATOM 2162 C C . TRP A 1 272 ? 26.793 3.345 -6.319 1.00 91.94 272 TRP A C 1
ATOM 2164 O O . TRP A 1 272 ? 27.655 3.788 -5.557 1.00 91.94 272 TRP A O 1
ATOM 2174 N N . PHE A 1 273 ? 26.538 3.897 -7.506 1.00 88.69 273 PHE A N 1
ATOM 2175 C CA . PHE A 1 273 ? 27.242 5.077 -8.014 1.00 88.69 273 PHE A CA 1
ATOM 2176 C C . PHE A 1 273 ? 26.967 6.331 -7.174 1.00 88.69 273 PHE A C 1
ATOM 2178 O O . PHE A 1 273 ? 27.838 7.190 -7.070 1.00 88.69 273 PHE A O 1
ATOM 2185 N N . GLY A 1 274 ? 25.807 6.392 -6.517 1.00 81.44 274 GLY A N 1
ATOM 2186 C CA . GLY A 1 274 ? 25.474 7.447 -5.568 1.00 81.44 274 GLY A CA 1
ATOM 2187 C C . GLY A 1 274 ? 24.847 8.703 -6.190 1.00 81.44 274 GLY A C 1
ATOM 2188 O O . GLY A 1 274 ? 24.682 8.795 -7.411 1.00 81.44 274 GLY A O 1
ATOM 2189 N N . PRO A 1 275 ? 24.486 9.680 -5.338 1.00 74.94 275 PRO A N 1
ATOM 2190 C CA . PRO A 1 275 ? 23.725 10.872 -5.722 1.00 74.94 275 PRO A CA 1
ATOM 2191 C C . PRO A 1 275 ? 24.533 11.878 -6.557 1.00 74.94 275 PRO A C 1
ATOM 2193 O O . PRO A 1 275 ? 23.949 12.651 -7.314 1.00 74.94 275 PRO A O 1
ATOM 2196 N N . ASP A 1 276 ? 25.867 11.833 -6.504 1.00 72.50 276 ASP A N 1
ATOM 2197 C CA . ASP A 1 276 ? 26.753 12.722 -7.278 1.00 72.50 276 ASP A CA 1
ATOM 2198 C C . ASP A 1 276 ? 26.591 12.546 -8.803 1.00 72.50 276 ASP A C 1
ATOM 2200 O O . ASP A 1 276 ? 27.005 13.390 -9.601 1.00 72.50 276 ASP A O 1
ATOM 2204 N N . GLY A 1 277 ? 25.945 11.454 -9.221 1.00 79.31 277 GLY A N 1
ATOM 2205 C CA . GLY A 1 277 ? 25.595 11.143 -10.600 1.00 79.31 277 GLY A CA 1
ATOM 2206 C C . GLY A 1 277 ? 24.302 11.764 -11.127 1.00 79.31 277 GLY A C 1
ATOM 2207 O O . GLY A 1 277 ? 23.916 11.426 -12.246 1.00 79.31 277 GLY A O 1
ATOM 2208 N N . ILE A 1 278 ? 23.616 12.629 -10.371 1.00 84.94 278 ILE A N 1
ATOM 2209 C CA . ILE A 1 278 ? 22.219 13.008 -10.652 1.00 84.94 278 ILE A CA 1
ATOM 2210 C C . ILE A 1 278 ? 21.973 13.528 -12.078 1.00 84.94 278 ILE A C 1
ATOM 2212 O O . ILE A 1 278 ? 21.023 13.105 -12.728 1.00 84.94 278 ILE A O 1
ATOM 2216 N N . ASN A 1 279 ? 22.872 14.351 -12.627 1.00 89.69 279 ASN A N 1
ATOM 2217 C CA . ASN A 1 279 ? 22.735 14.870 -13.996 1.00 89.69 279 ASN A CA 1
ATOM 2218 C C . ASN A 1 279 ? 22.794 13.759 -15.056 1.00 89.69 279 ASN A C 1
ATOM 2220 O O . ASN A 1 279 ? 22.092 13.812 -16.065 1.00 89.69 279 ASN A O 1
ATOM 2224 N N . ILE A 1 280 ? 23.636 12.747 -14.830 1.00 91.56 280 ILE A N 1
ATOM 2225 C CA . ILE A 1 280 ? 23.753 11.584 -15.716 1.00 91.56 280 ILE A CA 1
ATOM 2226 C C . ILE A 1 280 ? 22.502 10.720 -15.584 1.00 91.56 280 ILE A C 1
ATOM 2228 O O . ILE A 1 280 ? 21.951 10.292 -16.594 1.00 91.56 280 ILE A O 1
ATOM 2232 N N . LEU A 1 281 ? 22.042 10.494 -14.353 1.00 93.31 281 LEU A N 1
ATOM 2233 C CA . LEU A 1 281 ? 20.847 9.707 -14.070 1.00 93.31 281 LEU A CA 1
ATOM 2234 C C . LEU A 1 281 ? 19.602 10.313 -14.733 1.00 93.31 281 LEU A C 1
ATOM 2236 O O . LEU A 1 281 ? 18.910 9.591 -15.443 1.00 93.31 281 LEU A O 1
ATOM 2240 N N . ILE A 1 282 ? 19.390 11.629 -14.606 1.00 91.62 282 ILE A N 1
ATOM 2241 C CA . ILE A 1 282 ? 18.292 12.363 -15.266 1.00 91.62 282 ILE A CA 1
ATOM 2242 C C . ILE A 1 282 ? 18.398 12.264 -16.793 1.00 91.62 282 ILE A C 1
ATOM 2244 O O . ILE A 1 282 ? 17.412 12.022 -17.489 1.00 91.62 282 ILE A O 1
ATOM 2248 N N . TYR A 1 283 ? 19.603 12.441 -17.347 1.00 93.94 283 TYR A N 1
ATOM 2249 C CA . TYR A 1 283 ? 19.799 12.330 -18.792 1.00 93.94 283 TYR A CA 1
ATOM 2250 C C . TYR A 1 283 ? 19.450 10.926 -19.306 1.00 93.94 283 TYR A C 1
ATOM 2252 O O . TYR A 1 283 ? 18.786 10.782 -20.334 1.00 93.94 283 TYR A O 1
ATOM 2260 N N . LEU A 1 284 ? 19.908 9.888 -18.604 1.00 96.00 284 LEU A N 1
ATOM 2261 C CA . LEU A 1 284 ? 19.671 8.500 -18.979 1.00 96.00 284 LEU A CA 1
ATOM 2262 C C . LEU A 1 284 ? 18.206 8.095 -18.797 1.00 96.00 284 LEU A C 1
ATOM 2264 O O . LEU A 1 284 ? 17.672 7.423 -19.680 1.00 96.00 284 LEU A O 1
ATOM 2268 N N . SER A 1 285 ? 17.543 8.521 -17.718 1.00 94.38 285 SER A N 1
ATOM 2269 C CA . SER A 1 285 ? 16.122 8.230 -17.501 1.00 94.38 285 SER A CA 1
ATOM 2270 C C . SER A 1 285 ? 15.251 8.846 -18.593 1.00 94.38 285 SER A C 1
ATOM 2272 O O . SER A 1 285 ? 14.445 8.132 -19.180 1.00 94.38 285 SER A O 1
ATOM 2274 N N . GLY A 1 286 ? 15.510 10.094 -19.001 1.00 94.88 286 GLY A N 1
ATOM 2275 C CA . GLY A 1 286 ? 14.782 10.719 -20.112 1.00 94.88 286 GLY A CA 1
ATOM 2276 C C . GLY A 1 286 ? 14.961 9.987 -21.454 1.00 94.88 286 GLY A C 1
ATOM 2277 O O . GLY A 1 286 ? 14.063 9.969 -22.298 1.00 94.88 286 GLY A O 1
ATOM 2278 N N . LYS A 1 287 ? 16.104 9.318 -21.673 1.00 96.12 287 LYS A N 1
ATOM 2279 C CA . LYS A 1 287 ? 16.278 8.424 -22.834 1.00 96.12 287 LYS A CA 1
ATOM 2280 C C . LYS A 1 287 ? 15.452 7.147 -22.695 1.00 96.12 287 LYS A C 1
ATOM 2282 O O . LYS A 1 287 ? 14.867 6.706 -23.682 1.00 96.12 287 LYS A O 1
ATOM 2287 N N . VAL A 1 288 ? 15.394 6.557 -21.502 1.00 97.12 288 VAL A N 1
ATOM 2288 C CA . VAL A 1 288 ? 14.572 5.365 -21.244 1.00 97.12 288 VAL A CA 1
ATOM 2289 C C . VAL A 1 288 ? 13.082 5.674 -21.379 1.00 97.12 288 VAL A C 1
ATOM 2291 O O . VAL A 1 288 ? 12.375 4.878 -21.985 1.00 97.12 288 VAL A O 1
ATOM 2294 N N . GLU A 1 289 ? 12.614 6.827 -20.907 1.00 95.69 289 GLU A N 1
ATOM 2295 C CA . GLU A 1 289 ? 11.230 7.287 -21.092 1.00 95.69 289 GLU A CA 1
ATOM 2296 C C . GLU A 1 289 ? 10.885 7.409 -22.578 1.00 95.69 289 GLU A C 1
ATOM 2298 O O . GLU A 1 289 ? 9.912 6.819 -23.042 1.00 95.69 289 GLU A O 1
ATOM 2303 N N . LYS A 1 290 ? 11.757 8.047 -23.372 1.00 95.75 290 LYS A N 1
ATOM 2304 C CA . LYS A 1 290 ? 11.575 8.091 -24.828 1.00 95.75 290 LYS A CA 1
ATOM 2305 C C . LYS A 1 290 ? 11.551 6.689 -25.449 1.00 95.75 290 LYS A C 1
ATOM 2307 O O . LYS A 1 290 ? 10.774 6.430 -26.363 1.00 95.75 290 LYS A O 1
ATOM 2312 N N . LEU A 1 291 ? 12.419 5.783 -24.996 1.00 97.12 291 LEU A N 1
ATOM 2313 C CA . LEU A 1 291 ? 12.426 4.396 -25.466 1.00 97.12 291 LEU A CA 1
ATOM 2314 C C . LEU A 1 291 ? 11.118 3.673 -25.108 1.00 97.12 291 LEU A C 1
ATOM 2316 O O . LEU A 1 291 ? 10.617 2.914 -25.935 1.00 97.12 291 LEU A O 1
ATOM 2320 N N . LYS A 1 292 ? 10.563 3.926 -23.918 1.00 97.00 292 LYS A N 1
ATOM 2321 C CA . LYS A 1 292 ? 9.273 3.395 -23.459 1.00 97.00 292 LYS A CA 1
ATOM 2322 C C . LYS A 1 292 ? 8.141 3.832 -24.386 1.00 97.00 292 LYS A C 1
ATOM 2324 O O . LYS A 1 292 ? 7.426 2.966 -24.887 1.00 97.00 292 LYS A O 1
ATOM 2329 N N . ASP A 1 293 ? 8.050 5.129 -24.682 1.00 96.44 293 ASP A N 1
ATOM 2330 C CA . ASP A 1 293 ? 7.057 5.685 -25.611 1.00 96.44 293 ASP A CA 1
ATOM 2331 C C . ASP A 1 293 ? 7.178 5.063 -27.013 1.00 96.44 293 ASP A C 1
ATOM 2333 O O . ASP A 1 293 ? 6.184 4.624 -27.595 1.00 96.44 293 ASP A O 1
ATOM 2337 N N . LEU A 1 294 ? 8.404 4.970 -27.546 1.00 97.25 294 LEU A N 1
ATOM 2338 C CA . LEU A 1 294 ? 8.659 4.397 -28.871 1.00 97.25 294 LEU A CA 1
ATOM 2339 C C . LEU A 1 294 ? 8.247 2.924 -28.945 1.00 97.25 294 LEU A C 1
ATOM 2341 O O . LEU A 1 294 ? 7.479 2.541 -29.826 1.00 97.25 294 LEU A O 1
ATOM 2345 N N . MET A 1 295 ? 8.718 2.100 -28.006 1.00 97.31 295 MET A N 1
ATOM 2346 C CA . MET A 1 295 ? 8.403 0.670 -27.984 1.00 97.31 295 MET A CA 1
ATOM 2347 C C . MET A 1 295 ? 6.898 0.426 -27.830 1.00 97.31 295 MET A C 1
ATOM 2349 O O . MET A 1 295 ? 6.343 -0.394 -28.564 1.00 97.31 295 MET A O 1
ATOM 2353 N N . TYR A 1 296 ? 6.232 1.199 -26.965 1.00 97.31 296 TYR A N 1
ATOM 2354 C CA . TYR A 1 296 ? 4.782 1.148 -26.816 1.00 97.31 296 TYR A CA 1
ATOM 2355 C C . TYR A 1 296 ? 4.060 1.508 -28.119 1.00 97.31 296 TYR A C 1
ATOM 2357 O O . TYR A 1 296 ? 3.173 0.775 -28.545 1.00 97.31 296 TYR A O 1
ATOM 2365 N N . SER A 1 297 ? 4.464 2.590 -28.793 1.00 97.00 297 SER A N 1
ATOM 2366 C CA . SER A 1 297 ? 3.820 3.044 -30.035 1.00 97.00 297 SER A CA 1
ATOM 2367 C C . SER A 1 297 ? 3.854 1.999 -31.160 1.00 97.00 297 SER A C 1
ATOM 2369 O O . SER A 1 297 ? 2.938 1.938 -31.980 1.00 97.00 297 SER A O 1
ATOM 2371 N N . LEU A 1 298 ? 4.880 1.143 -31.170 1.00 97.19 298 LEU A N 1
ATOM 2372 C CA . LEU A 1 298 ? 5.066 0.083 -32.161 1.00 97.19 298 LEU A CA 1
ATOM 2373 C C . LEU A 1 298 ? 4.248 -1.179 -31.848 1.00 97.19 298 LEU A C 1
ATOM 2375 O O . LEU A 1 298 ? 3.935 -1.946 -32.758 1.00 97.19 298 LEU A O 1
ATOM 2379 N N . CYS A 1 299 ? 3.920 -1.430 -30.578 1.00 95.56 299 CYS A N 1
ATOM 2380 C CA . CYS A 1 299 ? 3.201 -2.626 -30.123 1.00 95.56 299 CYS A CA 1
ATOM 2381 C C . CYS A 1 299 ? 2.256 -2.314 -28.939 1.00 95.56 299 CYS A C 1
ATOM 2383 O O . CYS A 1 299 ? 2.394 -2.909 -27.863 1.00 95.56 299 CYS A O 1
ATOM 2385 N N . PRO A 1 300 ? 1.268 -1.418 -29.113 1.00 96.44 300 PRO A N 1
ATOM 2386 C CA . PRO A 1 300 ? 0.489 -0.869 -28.000 1.00 96.44 300 PRO A CA 1
ATOM 2387 C C . PRO A 1 300 ? -0.334 -1.927 -27.260 1.00 96.44 300 PRO A C 1
ATOM 2389 O O . PRO A 1 300 ? -0.501 -1.850 -26.048 1.00 96.44 300 PRO A O 1
ATOM 2392 N N . GLN A 1 301 ? -0.789 -2.973 -27.956 1.00 96.44 301 GLN A N 1
ATOM 2393 C CA . GLN A 1 301 ? -1.566 -4.067 -27.368 1.00 96.44 301 GLN A CA 1
ATOM 2394 C C . GLN A 1 301 ? -0.847 -4.777 -26.213 1.00 96.44 301 GLN A C 1
ATOM 2396 O O . GLN A 1 301 ? -1.498 -5.290 -25.303 1.00 96.44 301 GLN A O 1
ATOM 2401 N N . GLU A 1 302 ? 0.484 -4.808 -26.234 1.00 96.19 302 GLU A N 1
ATOM 2402 C CA . GLU A 1 302 ? 1.279 -5.459 -25.202 1.00 96.19 302 GLU A CA 1
ATOM 2403 C C . GLU A 1 302 ? 1.494 -4.540 -23.982 1.00 96.19 302 GLU A C 1
ATOM 2405 O O . GLU A 1 302 ? 1.726 -5.035 -22.880 1.00 96.19 302 GLU A O 1
ATOM 2410 N N . GLY A 1 303 ? 1.363 -3.218 -24.118 1.00 95.50 303 GLY A N 1
ATOM 2411 C CA . GLY A 1 303 ? 1.666 -2.259 -23.049 1.00 95.50 303 GLY A CA 1
ATOM 2412 C C . GLY A 1 303 ? 3.149 -1.930 -22.913 1.00 95.50 303 GLY A C 1
ATOM 2413 O O . GLY A 1 303 ? 3.994 -2.520 -23.580 1.00 95.50 303 GLY A O 1
ATOM 2414 N N . ALA A 1 304 ? 3.470 -0.993 -22.024 1.00 96.19 304 ALA A N 1
ATOM 2415 C CA . ALA A 1 304 ? 4.835 -0.526 -21.791 1.00 96.19 304 ALA A CA 1
ATOM 2416 C C . ALA A 1 304 ? 5.570 -1.306 -20.677 1.00 96.19 304 ALA A C 1
ATOM 2418 O O . ALA A 1 304 ? 4.944 -1.907 -19.794 1.00 96.19 304 ALA A O 1
ATOM 2419 N N . PHE A 1 305 ? 6.908 -1.298 -20.713 1.00 96.75 305 PHE A N 1
ATOM 2420 C CA . PHE A 1 305 ? 7.737 -1.898 -19.660 1.00 96.75 305 PHE A CA 1
ATOM 2421 C C . PHE A 1 305 ? 7.776 -1.019 -18.403 1.00 96.75 305 PHE A C 1
ATOM 2423 O O . PHE A 1 305 ? 7.692 0.204 -18.491 1.00 96.75 305 PHE A O 1
ATOM 2430 N N . TYR A 1 306 ? 7.987 -1.650 -17.246 1.00 97.12 306 TYR A N 1
ATOM 2431 C CA . TYR A 1 306 ? 8.201 -0.980 -15.956 1.00 97.12 306 TYR A CA 1
ATOM 2432 C C . TYR A 1 306 ? 9.678 -0.899 -15.561 1.00 97.12 306 TYR A C 1
ATOM 2434 O O . TYR A 1 306 ? 10.057 -0.057 -14.755 1.00 97.12 306 TYR A O 1
ATOM 2442 N N . LEU A 1 307 ? 10.528 -1.764 -16.126 1.00 97.12 307 LEU A N 1
ATOM 2443 C CA . LEU A 1 307 ? 11.973 -1.764 -15.894 1.00 97.12 307 LEU A CA 1
ATOM 2444 C C . LEU A 1 307 ? 12.726 -1.931 -17.211 1.00 97.12 307 LEU A C 1
ATOM 2446 O O . LEU A 1 307 ? 12.455 -2.867 -17.963 1.00 97.12 307 LEU A O 1
ATOM 2450 N N . CYS A 1 308 ? 13.729 -1.082 -17.423 1.00 97.38 308 CYS A N 1
ATOM 2451 C CA . CYS A 1 308 ? 14.818 -1.291 -18.371 1.00 97.38 308 CYS A CA 1
ATOM 2452 C C . CYS A 1 308 ? 16.125 -1.518 -17.594 1.00 97.38 308 CYS A C 1
ATOM 2454 O O . CYS A 1 308 ? 16.550 -0.654 -16.827 1.00 97.38 308 CYS A O 1
ATOM 2456 N N . LYS A 1 309 ? 16.766 -2.677 -17.781 1.00 97.75 309 LYS A N 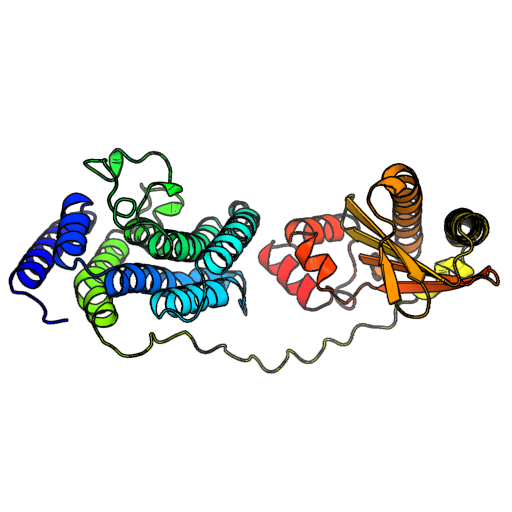1
ATOM 2457 C CA . LYS A 1 309 ? 18.093 -2.994 -17.235 1.00 97.75 309 LYS A CA 1
ATOM 2458 C C . LYS A 1 309 ? 19.101 -3.064 -18.372 1.00 97.75 309 LYS A C 1
ATOM 2460 O O . LYS A 1 309 ? 18.933 -3.882 -19.272 1.00 97.75 309 LYS A O 1
ATOM 2465 N N . ILE A 1 310 ? 20.180 -2.293 -18.288 1.00 98.12 310 ILE A N 1
ATOM 2466 C CA . ILE A 1 310 ? 21.302 -2.326 -19.232 1.00 98.12 310 ILE A CA 1
ATOM 2467 C C . ILE A 1 310 ? 22.575 -2.710 -18.483 1.00 98.12 310 ILE A C 1
ATOM 2469 O O . ILE A 1 310 ? 22.874 -2.183 -17.419 1.00 98.12 310 ILE A O 1
ATOM 2473 N N . THR A 1 311 ? 23.344 -3.642 -19.035 1.00 97.38 311 THR A N 1
ATOM 2474 C CA . THR A 1 311 ? 24.648 -4.055 -18.508 1.00 97.38 311 THR A CA 1
ATOM 2475 C C . THR A 1 311 ? 25.721 -3.768 -19.542 1.00 97.38 311 THR A C 1
ATOM 2477 O O . THR A 1 311 ? 25.573 -4.188 -20.686 1.00 97.38 311 THR A O 1
ATOM 2480 N N . ILE A 1 312 ? 26.793 -3.085 -19.136 1.00 96.88 312 ILE A N 1
ATOM 2481 C CA . ILE A 1 312 ? 27.970 -2.793 -19.962 1.00 96.88 312 ILE A CA 1
ATOM 2482 C C . ILE A 1 312 ? 29.212 -3.353 -19.274 1.00 96.88 312 ILE A C 1
ATOM 2484 O O . ILE A 1 312 ? 29.461 -3.047 -18.107 1.00 96.88 312 ILE A O 1
ATOM 2488 N N . ASP A 1 313 ? 29.999 -4.159 -19.982 1.00 94.06 313 ASP A N 1
ATOM 2489 C CA . ASP A 1 313 ? 31.311 -4.603 -19.502 1.00 94.06 313 ASP A CA 1
ATOM 2490 C C . ASP A 1 313 ? 32.455 -3.705 -20.011 1.00 94.06 313 ASP A C 1
ATOM 2492 O O . ASP A 1 313 ? 32.283 -2.871 -20.903 1.00 94.06 313 ASP A O 1
ATOM 2496 N N . ARG A 1 314 ? 33.660 -3.898 -19.463 1.00 93.19 314 ARG A N 1
ATOM 2497 C CA . ARG A 1 314 ? 34.885 -3.194 -19.897 1.00 93.19 314 ARG A CA 1
ATOM 2498 C C . ARG A 1 314 ? 35.276 -3.418 -21.367 1.00 93.19 314 ARG A C 1
ATOM 2500 O O . ARG A 1 314 ? 36.186 -2.760 -21.862 1.00 93.19 314 ARG A O 1
ATOM 2507 N N . HIS A 1 315 ? 34.662 -4.391 -22.037 1.00 94.06 315 HIS A N 1
ATOM 2508 C CA . HIS A 1 315 ? 34.873 -4.713 -23.448 1.00 94.06 315 HIS A CA 1
ATOM 2509 C C . HIS A 1 315 ? 33.772 -4.113 -24.339 1.00 94.06 315 HIS A C 1
ATOM 2511 O O . HIS A 1 315 ? 33.725 -4.392 -25.536 1.00 94.06 315 HIS A O 1
ATOM 2517 N N . ASN A 1 316 ? 32.921 -3.247 -23.777 1.00 92.44 316 ASN A N 1
ATOM 2518 C CA . ASN A 1 316 ? 31.791 -2.587 -24.429 1.00 92.44 316 ASN A CA 1
ATOM 2519 C C . ASN A 1 316 ? 30.694 -3.552 -24.909 1.00 92.44 316 ASN A C 1
ATOM 2521 O O . ASN A 1 316 ? 29.856 -3.173 -25.744 1.00 92.44 316 ASN A O 1
ATOM 2525 N N . HIS A 1 317 ? 30.672 -4.784 -24.393 1.00 94.44 317 HIS A N 1
ATOM 2526 C CA . HIS A 1 317 ? 29.550 -5.684 -24.608 1.00 94.44 317 HIS A CA 1
ATOM 2527 C C . HIS A 1 317 ? 28.349 -5.191 -23.812 1.00 94.44 317 HIS A C 1
ATOM 2529 O O . HIS A 1 317 ? 28.474 -4.805 -22.649 1.00 94.44 317 HIS A O 1
ATOM 2535 N N . MET A 1 318 ? 27.187 -5.211 -24.463 1.00 95.62 318 MET A N 1
ATOM 2536 C CA . MET A 1 318 ? 25.938 -4.720 -23.901 1.00 95.62 318 MET A CA 1
ATOM 2537 C C . MET A 1 318 ? 24.885 -5.821 -23.867 1.00 95.62 318 MET A C 1
ATOM 2539 O O . MET A 1 318 ? 24.596 -6.425 -24.902 1.00 95.62 318 MET A O 1
ATOM 2543 N N . ASP A 1 319 ? 24.280 -6.012 -22.699 1.00 95.81 319 ASP A N 1
ATOM 2544 C CA . ASP A 1 319 ? 23.029 -6.754 -22.520 1.00 95.81 319 ASP A CA 1
ATOM 2545 C C . ASP A 1 319 ? 21.936 -5.780 -22.076 1.00 95.81 319 ASP A C 1
ATOM 2547 O O . ASP A 1 319 ? 22.195 -4.884 -21.273 1.00 95.81 319 ASP A O 1
ATOM 2551 N N . ILE A 1 320 ? 20.722 -5.947 -22.591 1.00 97.00 320 ILE A N 1
ATOM 2552 C CA . ILE A 1 320 ? 19.561 -5.136 -22.212 1.00 97.00 320 ILE A CA 1
ATOM 2553 C C . ILE A 1 320 ? 18.359 -6.044 -22.001 1.00 97.00 320 ILE A C 1
ATOM 2555 O O . ILE A 1 320 ? 18.115 -6.973 -22.774 1.00 97.00 320 ILE A O 1
ATOM 2559 N N . ARG A 1 321 ? 17.614 -5.777 -20.931 1.00 96.00 321 ARG A N 1
ATOM 2560 C CA . ARG A 1 321 ? 16.429 -6.534 -20.534 1.00 96.00 321 ARG A CA 1
ATOM 2561 C C . ARG A 1 321 ? 15.317 -5.588 -20.136 1.00 96.00 321 ARG A C 1
ATOM 2563 O O . ARG A 1 321 ? 15.566 -4.559 -19.514 1.00 96.00 321 ARG A O 1
ATOM 2570 N N . PHE A 1 322 ? 14.096 -6.000 -20.438 1.00 96.19 322 PHE A N 1
ATOM 2571 C CA . PHE A 1 322 ? 12.889 -5.281 -20.070 1.00 96.19 322 PHE A CA 1
ATOM 2572 C C . PHE A 1 322 ? 12.018 -6.166 -19.188 1.00 96.19 322 PHE A C 1
ATOM 2574 O O . PHE A 1 322 ? 11.926 -7.370 -19.438 1.00 96.19 322 PHE A O 1
ATOM 2581 N N . ALA A 1 323 ? 11.358 -5.578 -18.194 1.00 94.56 323 ALA A N 1
ATOM 2582 C CA . ALA A 1 323 ? 10.350 -6.273 -17.406 1.00 94.56 323 ALA A CA 1
ATOM 2583 C C . ALA A 1 323 ? 9.016 -5.526 -17.443 1.00 94.56 323 ALA A C 1
ATOM 2585 O O . ALA A 1 323 ? 8.963 -4.311 -17.265 1.00 94.56 323 ALA A O 1
ATOM 2586 N N . TYR A 1 324 ? 7.948 -6.285 -17.672 1.00 94.75 324 TYR A N 1
ATOM 2587 C CA . TYR A 1 324 ? 6.581 -5.783 -17.840 1.00 94.75 324 TYR A CA 1
ATOM 2588 C C . TYR A 1 324 ? 5.617 -6.371 -16.808 1.00 94.75 324 TYR A C 1
ATOM 2590 O O . TYR A 1 324 ? 4.594 -5.770 -16.502 1.00 94.75 324 TYR A O 1
ATOM 2598 N N . ASP A 1 325 ? 5.930 -7.569 -16.311 1.00 92.69 325 ASP A N 1
ATOM 2599 C CA . ASP A 1 325 ? 4.952 -8.438 -15.655 1.00 92.69 325 ASP A CA 1
ATOM 2600 C C . ASP A 1 325 ? 5.248 -8.663 -14.172 1.00 92.69 325 ASP A C 1
ATOM 2602 O O . ASP A 1 325 ? 4.405 -9.173 -13.437 1.00 92.69 325 ASP A O 1
ATOM 2606 N N . THR A 1 326 ? 6.434 -8.269 -13.711 1.00 90.12 326 THR A N 1
ATOM 2607 C CA . THR A 1 326 ? 6.890 -8.467 -12.335 1.00 90.12 326 THR A CA 1
ATOM 2608 C C . THR A 1 326 ? 6.941 -7.134 -11.602 1.00 90.12 326 THR A C 1
ATOM 2610 O O . THR A 1 326 ? 7.696 -6.245 -11.992 1.00 90.12 326 THR A O 1
ATOM 2613 N N . ARG A 1 327 ? 6.184 -7.021 -10.505 1.00 89.69 327 ARG A N 1
ATOM 2614 C CA . ARG A 1 327 ? 6.305 -5.918 -9.544 1.00 89.69 327 ARG A CA 1
ATOM 2615 C C . ARG A 1 327 ? 7.420 -6.244 -8.547 1.00 89.69 327 ARG A C 1
ATOM 2617 O O . ARG A 1 327 ? 7.171 -6.849 -7.507 1.00 89.69 327 ARG A O 1
ATOM 2624 N N . TYR A 1 328 ? 8.661 -5.941 -8.933 1.00 86.00 328 TYR A N 1
ATOM 2625 C CA . TYR A 1 328 ? 9.845 -6.112 -8.078 1.00 86.00 328 TYR A CA 1
ATOM 2626 C C . TYR A 1 328 ? 9.729 -5.286 -6.794 1.00 86.00 328 TYR A C 1
ATOM 2628 O O . TYR A 1 328 ? 9.033 -4.278 -6.790 1.00 86.00 328 TYR A O 1
ATOM 2636 N N . GLU A 1 329 ? 10.460 -5.664 -5.744 1.00 85.19 329 GLU A N 1
ATOM 2637 C CA . GLU A 1 329 ? 10.426 -4.953 -4.455 1.00 85.19 329 GLU A CA 1
ATOM 2638 C C . GLU A 1 329 ? 10.699 -3.457 -4.612 1.00 85.19 329 GLU A C 1
ATOM 2640 O O . GLU A 1 329 ? 9.920 -2.630 -4.160 1.00 85.19 329 GLU A O 1
ATOM 2645 N N . LYS A 1 330 ? 11.689 -3.114 -5.439 1.00 88.31 330 LYS A N 1
ATOM 2646 C CA . LYS A 1 330 ? 12.015 -1.725 -5.762 1.00 88.31 330 LYS A CA 1
ATOM 2647 C C . LYS A 1 330 ? 10.862 -0.938 -6.400 1.00 88.31 330 LYS A C 1
ATOM 2649 O O . LYS A 1 330 ? 10.751 0.261 -6.186 1.00 88.31 330 LYS A O 1
ATOM 2654 N N . LEU A 1 331 ? 10.007 -1.600 -7.187 1.00 90.19 331 LEU A N 1
ATOM 2655 C CA . LEU A 1 331 ? 8.803 -0.977 -7.746 1.00 90.19 331 LEU A CA 1
ATOM 2656 C C . LEU A 1 331 ? 7.718 -0.767 -6.684 1.00 90.19 331 LEU A C 1
ATOM 2658 O O . LEU A 1 331 ? 6.924 0.148 -6.835 1.00 90.19 331 LEU A O 1
ATOM 2662 N N . LYS A 1 332 ? 7.653 -1.615 -5.651 1.00 86.19 332 LYS A N 1
ATOM 2663 C CA . LYS A 1 332 ? 6.714 -1.443 -4.532 1.00 86.19 332 LYS A CA 1
ATOM 2664 C C . LYS A 1 332 ? 7.159 -0.317 -3.604 1.00 86.19 332 LYS A C 1
ATOM 2666 O O . LYS A 1 332 ? 6.335 0.476 -3.187 1.00 86.19 332 LYS A O 1
ATOM 2671 N N . GLU A 1 333 ? 8.459 -0.244 -3.329 1.00 84.06 333 GLU A N 1
ATOM 2672 C CA . GLU A 1 333 ? 9.050 0.787 -2.472 1.00 84.06 333 GLU A CA 1
ATOM 2673 C C . GLU A 1 333 ? 8.934 2.184 -3.086 1.00 84.06 333 GLU A C 1
ATOM 2675 O O . GLU A 1 333 ? 8.751 3.163 -2.371 1.00 84.06 333 GLU A O 1
ATOM 2680 N N . ALA A 1 334 ? 9.093 2.287 -4.409 1.00 87.25 334 ALA A N 1
ATOM 2681 C CA . ALA A 1 334 ? 9.246 3.577 -5.067 1.00 87.25 334 ALA A CA 1
ATOM 2682 C C . ALA A 1 334 ? 7.970 4.130 -5.718 1.00 87.25 334 ALA A C 1
ATOM 2684 O O . ALA A 1 334 ? 7.981 5.294 -6.112 1.00 87.25 334 ALA A O 1
ATOM 2685 N N . PHE A 1 335 ? 6.919 3.316 -5.872 1.00 90.12 335 PHE A N 1
ATOM 2686 C CA . PHE A 1 335 ? 5.695 3.702 -6.578 1.00 90.12 335 PHE A CA 1
ATOM 2687 C C . PHE A 1 335 ? 4.441 3.156 -5.891 1.00 90.12 335 PHE A C 1
ATOM 2689 O O . PHE A 1 335 ? 4.355 1.973 -5.534 1.00 90.12 335 PHE A O 1
ATOM 2696 N N . SER A 1 336 ? 3.440 4.021 -5.779 1.00 88.38 336 SER A N 1
ATOM 2697 C CA . SER A 1 336 ? 2.109 3.720 -5.268 1.00 88.38 336 SER A CA 1
ATOM 2698 C C . SER A 1 336 ? 1.269 2.949 -6.294 1.00 88.38 336 SER A C 1
ATOM 2700 O O . SER A 1 336 ? 1.573 2.904 -7.486 1.00 88.38 336 SER A O 1
ATOM 2702 N N . ASP A 1 337 ? 0.165 2.348 -5.847 1.00 89.19 337 ASP A N 1
ATOM 2703 C CA . ASP A 1 337 ? -0.819 1.727 -6.742 1.00 89.19 337 ASP A CA 1
ATOM 2704 C C . ASP A 1 337 ? -1.441 2.735 -7.731 1.00 89.19 337 ASP A C 1
ATOM 2706 O O . ASP A 1 337 ? -1.767 2.356 -8.862 1.00 89.19 337 ASP A O 1
ATOM 2710 N N . SER A 1 338 ? -1.570 4.008 -7.333 1.00 88.62 338 SER A N 1
ATOM 2711 C CA . SER A 1 338 ? -2.057 5.094 -8.192 1.00 88.62 338 SER A CA 1
ATOM 2712 C C . SER A 1 338 ? -1.144 5.298 -9.396 1.00 88.62 338 SER A C 1
ATOM 2714 O O . SER A 1 338 ? -1.641 5.272 -10.523 1.00 88.62 338 SER A O 1
ATOM 2716 N N . ASP A 1 339 ? 0.174 5.334 -9.188 1.00 92.69 339 ASP A N 1
ATOM 2717 C CA . ASP A 1 339 ? 1.154 5.520 -10.266 1.00 92.69 339 ASP A CA 1
ATOM 2718 C C . ASP A 1 339 ? 0.993 4.444 -11.354 1.00 92.69 339 ASP A C 1
ATOM 2720 O O . ASP A 1 339 ? 1.012 4.726 -12.552 1.00 92.69 339 ASP A O 1
ATOM 2724 N N . PHE A 1 340 ? 0.764 3.182 -10.962 1.00 94.69 340 PHE A N 1
ATOM 2725 C CA . PHE A 1 340 ? 0.539 2.092 -11.922 1.00 94.69 340 PHE A CA 1
ATOM 2726 C C . PHE A 1 340 ? -0.784 2.224 -12.681 1.00 94.69 340 PHE A C 1
ATOM 2728 O O . PHE A 1 340 ? -0.878 1.801 -13.837 1.00 94.69 340 PHE A O 1
ATOM 2735 N N . SER A 1 341 ? -1.815 2.768 -12.038 1.00 93.31 341 SER A N 1
ATOM 2736 C CA . SER A 1 341 ? -3.125 2.989 -12.651 1.00 93.31 341 SER A CA 1
ATOM 2737 C C . SER A 1 341 ? -3.108 4.151 -13.655 1.00 93.31 341 SER A C 1
ATOM 2739 O O . SER A 1 341 ? -3.697 4.056 -14.738 1.00 93.31 341 SER A O 1
ATOM 2741 N N . GLU A 1 342 ? -2.343 5.199 -13.359 1.00 93.81 342 GLU A N 1
ATOM 2742 C CA . GLU A 1 342 ? -2.085 6.320 -14.262 1.00 93.81 342 GLU A CA 1
ATOM 2743 C C . GLU A 1 342 ? -1.181 5.891 -15.425 1.00 93.81 342 GLU A C 1
ATOM 2745 O O . GLU A 1 342 ? -1.492 6.160 -16.589 1.00 93.81 342 GLU A O 1
ATOM 2750 N N . ASP A 1 343 ? -0.135 5.103 -15.148 1.00 96.62 343 ASP A N 1
ATOM 2751 C CA . ASP A 1 343 ? 0.695 4.480 -16.182 1.00 96.62 343 ASP A CA 1
ATOM 2752 C C . ASP A 1 343 ? -0.143 3.611 -17.124 1.00 96.62 343 ASP A C 1
ATOM 2754 O O . ASP A 1 343 ? 0.016 3.701 -18.339 1.00 96.62 343 ASP A O 1
ATOM 2758 N N . PHE A 1 344 ? -1.078 2.812 -16.599 1.00 96.81 344 PHE A N 1
ATOM 2759 C CA . PHE A 1 344 ? -1.993 2.025 -17.428 1.00 96.81 344 PHE A CA 1
ATOM 2760 C C . PHE A 1 344 ? -2.915 2.908 -18.275 1.00 96.81 344 PHE A C 1
ATOM 2762 O O . PHE A 1 344 ? -3.216 2.553 -19.413 1.00 96.81 344 PHE A O 1
ATOM 2769 N N . SER A 1 345 ? -3.341 4.061 -17.759 1.00 94.50 345 SER A N 1
ATOM 2770 C CA . SER A 1 345 ? -4.154 5.019 -18.516 1.00 94.50 345 SER A CA 1
ATOM 2771 C C . SER A 1 345 ? -3.375 5.625 -19.689 1.00 94.50 345 SER A C 1
ATOM 2773 O O . SER A 1 345 ? -3.946 5.848 -20.757 1.00 94.50 345 SER A O 1
ATOM 2775 N N . LYS A 1 346 ? -2.060 5.831 -19.528 1.00 95.25 346 LYS A N 1
ATOM 2776 C CA . LYS A 1 346 ? -1.156 6.291 -20.596 1.00 95.25 346 LYS A CA 1
ATOM 2777 C C . LYS A 1 346 ? -0.742 5.170 -21.560 1.00 95.25 346 LYS A C 1
ATOM 2779 O O . LYS A 1 346 ? -0.655 5.402 -22.764 1.00 95.25 346 LYS A O 1
ATOM 2784 N N . TYR A 1 347 ? -0.507 3.964 -21.047 1.00 96.62 347 TYR A N 1
ATOM 2785 C CA . TYR A 1 347 ? -0.041 2.794 -21.797 1.00 96.62 347 TYR A CA 1
ATOM 2786 C C . TYR A 1 347 ? -0.974 1.583 -21.613 1.00 96.62 347 TYR A C 1
ATOM 2788 O O . TYR A 1 347 ? -0.552 0.539 -21.082 1.00 96.62 347 TYR A O 1
ATOM 2796 N N . PRO A 1 348 ? -2.243 1.678 -22.058 1.00 96.50 348 PRO A N 1
ATOM 2797 C CA . PRO A 1 348 ? -3.193 0.585 -21.925 1.00 96.50 348 PRO A CA 1
ATOM 2798 C C . PRO A 1 348 ? -2.704 -0.641 -22.687 1.00 96.50 348 PRO A C 1
ATOM 2800 O O . PRO A 1 348 ? -2.055 -0.530 -23.730 1.00 96.50 348 PRO A O 1
ATOM 2803 N N . ARG A 1 349 ? -3.039 -1.822 -22.167 1.00 96.31 349 ARG A N 1
ATOM 2804 C CA . ARG A 1 349 ? -2.680 -3.118 -22.756 1.00 96.31 349 ARG A CA 1
ATOM 2805 C C . ARG A 1 349 ? -3.863 -4.065 -22.718 1.00 96.31 349 ARG A C 1
ATOM 2807 O O . ARG A 1 349 ? -4.702 -3.967 -21.826 1.00 96.31 349 ARG A O 1
ATOM 2814 N N . VAL A 1 350 ? -3.931 -4.995 -23.668 1.00 95.94 350 VAL A N 1
ATOM 2815 C CA . VAL A 1 350 ? -5.055 -5.936 -23.713 1.00 95.94 350 VAL A CA 1
ATOM 2816 C C . VAL A 1 350 ? -5.006 -6.892 -22.525 1.00 95.94 350 VAL A C 1
ATOM 2818 O O . VAL A 1 350 ? -3.933 -7.237 -22.024 1.00 95.94 350 VAL A O 1
ATOM 2821 N N . LYS A 1 351 ? -6.181 -7.368 -22.103 1.00 94.38 351 LYS A N 1
ATOM 2822 C CA . LYS A 1 351 ? -6.378 -8.202 -20.911 1.00 94.38 351 LYS A CA 1
ATOM 2823 C C . LYS A 1 351 ? -5.400 -9.370 -20.769 1.00 94.38 351 LYS A C 1
ATOM 2825 O O . LYS A 1 351 ? -5.036 -9.714 -19.647 1.00 94.38 351 LYS A O 1
ATOM 2830 N N . GLU A 1 352 ? -4.966 -9.987 -21.863 1.00 94.12 352 GLU A N 1
ATOM 2831 C CA . GLU A 1 352 ? -4.019 -11.114 -21.861 1.00 94.12 352 GLU A CA 1
ATOM 2832 C C . GLU A 1 352 ? -2.618 -10.729 -21.351 1.00 94.12 352 GLU A C 1
ATOM 2834 O O . GLU A 1 352 ? -1.963 -11.543 -20.705 1.00 94.12 352 GLU A O 1
ATOM 2839 N N . PHE A 1 353 ? -2.200 -9.472 -21.544 1.00 94.94 353 PHE A N 1
ATOM 2840 C CA . PHE A 1 353 ? -0.900 -8.934 -21.118 1.00 94.94 353 PHE A CA 1
ATOM 2841 C C . PHE A 1 353 ? -0.931 -8.215 -19.762 1.00 94.94 353 PHE A C 1
ATOM 2843 O O . PHE A 1 353 ? 0.054 -7.580 -19.379 1.00 94.94 353 PHE A O 1
ATOM 2850 N N . ILE A 1 354 ? -2.050 -8.286 -19.036 1.00 95.06 354 ILE A N 1
ATOM 2851 C CA . ILE A 1 354 ? -2.187 -7.687 -17.703 1.00 95.06 354 ILE A CA 1
ATOM 2852 C C . ILE A 1 354 ? -1.803 -8.731 -16.645 1.00 95.06 354 ILE A C 1
ATOM 2854 O O . ILE A 1 354 ? -2.534 -9.720 -16.497 1.00 95.06 354 ILE A O 1
ATOM 2858 N N . PRO A 1 355 ? -0.701 -8.547 -15.895 1.00 93.06 355 PRO A N 1
ATOM 2859 C CA . PRO A 1 355 ? -0.349 -9.442 -14.796 1.00 93.06 355 PRO A CA 1
ATOM 2860 C C . PRO A 1 355 ? -1.366 -9.338 -13.649 1.00 93.06 355 PRO A C 1
ATOM 2862 O O . PRO A 1 355 ? -2.059 -8.332 -13.512 1.00 93.06 355 PRO A O 1
ATOM 2865 N N . ASN A 1 356 ? -1.458 -10.374 -12.808 1.00 89.94 356 ASN A N 1
ATOM 2866 C CA . ASN A 1 356 ? -2.468 -10.436 -11.738 1.00 89.94 356 ASN A CA 1
ATOM 2867 C C . ASN A 1 356 ? -2.388 -9.236 -10.785 1.00 89.94 356 ASN A C 1
ATOM 2869 O O . ASN A 1 356 ? -3.407 -8.601 -10.548 1.00 89.94 356 ASN A O 1
ATOM 2873 N N . TRP A 1 357 ? -1.181 -8.866 -10.343 1.00 91.06 357 TRP A N 1
ATOM 2874 C CA . TRP A 1 357 ? -0.993 -7.725 -9.443 1.00 91.06 357 TRP A CA 1
ATOM 2875 C C . TRP A 1 357 ? -1.536 -6.419 -10.044 1.00 91.06 357 TRP A C 1
ATOM 2877 O O . TRP A 1 357 ? -2.217 -5.676 -9.350 1.00 91.06 357 TRP A O 1
ATOM 2887 N N . LEU A 1 358 ? -1.314 -6.168 -11.342 1.00 93.50 358 LEU A N 1
ATOM 2888 C CA . LEU A 1 358 ? -1.835 -4.973 -12.011 1.00 93.50 358 LEU A CA 1
ATOM 2889 C C . LEU A 1 358 ? -3.350 -5.077 -12.180 1.00 93.50 358 LEU A C 1
ATOM 2891 O O . LEU A 1 358 ? -4.063 -4.114 -11.944 1.00 93.50 358 LEU A O 1
ATOM 2895 N N . SER A 1 359 ? -3.864 -6.260 -12.529 1.00 92.06 359 SER A N 1
ATOM 2896 C CA . SER A 1 359 ? -5.308 -6.493 -12.599 1.00 92.06 359 SER A CA 1
ATOM 2897 C C . SER A 1 359 ? -6.007 -6.213 -11.270 1.00 92.06 359 SER A C 1
ATOM 2899 O O . SER A 1 359 ? -7.174 -5.824 -11.298 1.00 92.06 359 SER A O 1
ATOM 2901 N N . ASP A 1 360 ? -5.360 -6.478 -10.140 1.00 89.19 360 ASP A N 1
ATOM 2902 C CA . ASP A 1 360 ? -5.942 -6.248 -8.822 1.00 89.19 360 ASP A CA 1
ATOM 2903 C C . ASP A 1 360 ? -5.939 -4.756 -8.477 1.00 89.19 360 ASP A C 1
ATOM 2905 O O . ASP A 1 360 ? -6.988 -4.246 -8.085 1.00 89.19 360 ASP A O 1
ATOM 2909 N N . ILE A 1 361 ? -4.847 -4.037 -8.775 1.00 90.50 361 ILE A N 1
ATOM 2910 C CA . ILE A 1 361 ? -4.793 -2.564 -8.708 1.00 90.50 361 ILE A CA 1
ATOM 2911 C C . ILE A 1 361 ? -5.923 -1.946 -9.539 1.00 90.50 361 ILE A C 1
ATOM 2913 O O . ILE A 1 361 ? -6.733 -1.184 -9.022 1.00 90.50 361 ILE A O 1
ATOM 2917 N N . LEU A 1 362 ? -6.028 -2.318 -10.819 1.00 91.69 362 LEU A N 1
ATOM 2918 C CA . LEU A 1 362 ? -7.014 -1.737 -11.734 1.00 91.69 362 LEU A CA 1
ATOM 2919 C C . LEU A 1 362 ? -8.456 -1.995 -11.274 1.00 91.69 362 LEU A C 1
ATOM 2921 O O . LEU A 1 362 ? -9.300 -1.112 -11.384 1.00 91.69 362 LEU A O 1
ATOM 2925 N N . LYS A 1 363 ? -8.749 -3.177 -10.711 1.00 88.00 363 LYS A N 1
ATOM 2926 C CA . LYS A 1 363 ? -10.071 -3.465 -10.127 1.00 88.00 363 LYS A CA 1
ATOM 2927 C C . LYS A 1 363 ? -10.356 -2.602 -8.898 1.00 88.00 363 LYS A C 1
ATOM 2929 O O . LYS A 1 363 ? -11.479 -2.115 -8.790 1.00 88.00 363 LYS A O 1
ATOM 2934 N N . ARG A 1 364 ? -9.381 -2.420 -7.994 1.00 84.62 364 ARG A N 1
ATOM 2935 C CA . ARG A 1 364 ? -9.524 -1.549 -6.809 1.00 84.62 364 ARG A CA 1
ATOM 2936 C C . ARG A 1 364 ? -9.807 -0.109 -7.226 1.00 84.62 364 ARG A C 1
ATOM 2938 O O . ARG A 1 364 ? -10.783 0.474 -6.770 1.00 84.62 364 ARG A O 1
ATOM 2945 N N . LYS A 1 365 ? -9.059 0.383 -8.215 1.00 82.75 365 LYS A N 1
ATOM 2946 C CA . LYS A 1 365 ? -9.234 1.701 -8.845 1.00 82.75 365 LYS A CA 1
ATOM 2947 C C . LYS A 1 365 ? -10.464 1.806 -9.765 1.00 82.75 365 LYS A C 1
ATOM 2949 O O . LYS A 1 365 ? -10.683 2.841 -10.383 1.00 82.75 365 LYS A O 1
ATOM 2954 N N . ARG A 1 366 ? -11.273 0.743 -9.892 1.00 85.25 366 ARG A N 1
ATOM 2955 C CA . ARG A 1 366 ? -12.479 0.674 -10.749 1.00 85.25 366 ARG A CA 1
ATOM 2956 C C . ARG A 1 366 ? -12.218 1.000 -12.231 1.00 85.25 366 ARG A C 1
ATOM 2958 O O . ARG A 1 366 ? -13.114 1.457 -12.938 1.00 85.25 366 ARG A O 1
ATOM 2965 N N . ILE A 1 367 ? -11.014 0.713 -12.723 1.00 86.00 367 ILE A N 1
ATOM 2966 C CA . ILE A 1 367 ? -10.611 0.908 -14.119 1.00 86.00 367 ILE A CA 1
ATOM 2967 C C . ILE A 1 367 ? -10.992 -0.330 -14.938 1.00 86.00 367 ILE A C 1
ATOM 2969 O O . ILE A 1 367 ? -10.668 -1.463 -14.577 1.00 86.00 367 ILE A O 1
ATOM 2973 N N . SER A 1 368 ? -11.678 -0.122 -16.063 1.00 86.00 368 SER A N 1
ATOM 2974 C CA . SER A 1 368 ? -12.056 -1.190 -16.998 1.00 86.00 368 SER A CA 1
ATOM 2975 C C . SER A 1 368 ? -10.903 -1.573 -17.931 1.00 86.00 368 SER A C 1
ATOM 2977 O O . SER A 1 368 ? -10.241 -0.682 -18.462 1.00 86.00 368 SER A O 1
ATOM 2979 N N . PHE A 1 369 ? -10.714 -2.874 -18.187 1.00 83.94 369 PHE A N 1
ATOM 2980 C CA . PHE A 1 369 ? -9.665 -3.415 -19.065 1.00 83.94 369 PHE A CA 1
ATOM 2981 C C . PHE A 1 369 ? -10.010 -4.778 -19.688 1.00 83.94 369 PHE A C 1
ATOM 2983 O O . PHE A 1 369 ? -10.850 -5.522 -19.119 1.00 83.94 369 PHE A O 1
#

Sequence (369 aa):
MKYTETISSLISKGLNEVNHSDKGHLSLPLRRAILQAINDPLVIGRISILCALKVYPIWNEFFKDDTEIIGLIKNTEKFLLGQTDKNELLSNADHLDVFADNYMEDDITAAFAAKVAVQAAYDAGSDEDMVISDYDSDEEIEAPDEWDTAFLASLVYNGGIVDQDSIDDGRNKEFWNWYLTDCIKTACVNDRLTYPTSVNKATSSAKYIPYRTQLRLWKEDAECCACVNGIKEVLVKMVAFAQWSKCEFYCYTVESISQPEIYYYKGNEPVWFGPDGINILIYLSGKVEKLKDLMYSLCPQEGAFYLCKITIDRHNHMDIRFAYDTRYEKLKEAFSDSDFSEDFSKYPRVKEFIPNWLSDILKRKRISF